Protein AF-A0A1B6JM66-F1 (afdb_monomer_lite)

pLDDT: mean 91.27, std 7.02, range [55.78, 98.12]

Secondary structure (DSSP, 8-state):
-HHHHHHHHHHHHHSPP-SSHHHHHHHHHHHHHHHHHHHHHHSS-HHHHHHHHHHHHHHHHHHTTSS-HHHHHHHHH----SSPPSS--S-TTS-HHHHHHHHHHHHHTHHHHTTHHHHHHHTHHHHHHHHTSS-GGGSPPSSSHHHHS-HHHHHHHHHHH-GGGHHHHHHHHHHHHH-GGGTSPPP--HHHHHHH-BTTB-----PPTT---HHHH-

Foldseek 3Di:
DVLLVLLLVVLLVPFDDDPDPVVSVVSSVLSSLLSVLQVVLVPDDPVCLLVVLLVSLVVVCVVVVNDDPVLVCCLVCQDPDPDQDPDDDLDPLFDSSLLSSLVVCLVVVVVLRVCVNVCCNVPVVQQVVLLPDPQSLVDAGPDCSRVPDDLSVSLSNCVSRPVVCSSVSSQVVSCVRSRNSSSDRDDDDPVVVVVSADPVRDDDDDDDPPDDCVVVVD

InterPro domains:
  IPR026983 Dynein heavy chain [PTHR22878] (1-218)

Sequence (218 aa):
LGSYLTVFGYSLRKALPDVIIKTRLRNVINTLTKNVYEYGCTGIFEKHKLLYSFQMTMKLEQSEGRVTQHQLEFFIKGNVTLEKSERPCPARWISSQGWEDILKLSEEFQAEFGTLASHVEHNTERWKAWYDLDAPESTLPPGGMAEDVSPFHKLMLMRCFRVDRVYQAVTNYISNTMGEFFITPPFISLDSIFDQSSPTTPVVFILSPGSDPTSDLM

Structure (mmCIF, N/CA/C/O backbone):
data_AF-A0A1B6JM66-F1
#
_entry.i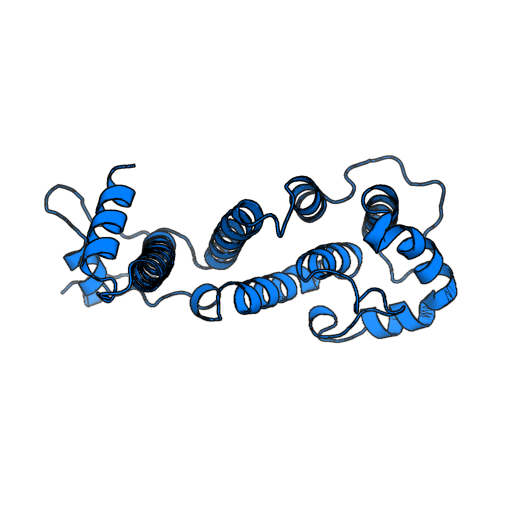d   AF-A0A1B6JM66-F1
#
loop_
_atom_site.group_PDB
_atom_site.id
_atom_site.type_symbol
_atom_site.label_atom_id
_atom_site.label_alt_id
_atom_site.label_comp_id
_atom_site.label_asym_id
_atom_site.label_entity_id
_atom_site.label_seq_id
_atom_site.pdbx_PDB_ins_code
_atom_site.Cartn_x
_atom_site.Cartn_y
_atom_site.Cartn_z
_atom_site.occupancy
_atom_site.B_iso_or_equiv
_atom_site.auth_seq_id
_atom_site.auth_comp_id
_atom_site.auth_asym_id
_atom_site.auth_atom_id
_atom_site.pdbx_PDB_model_num
ATOM 1 N N . LEU A 1 1 ? -6.269 12.334 19.996 1.00 76.19 1 LEU A N 1
ATOM 2 C CA . LEU A 1 1 ? -5.739 11.522 21.120 1.00 76.19 1 LEU A CA 1
ATOM 3 C C . LEU A 1 1 ? -6.855 10.924 21.980 1.00 76.19 1 LEU A C 1
ATOM 5 O O . LEU A 1 1 ? -6.864 9.713 22.128 1.00 76.19 1 LEU A O 1
ATOM 9 N N . GLY A 1 2 ? -7.810 11.720 22.487 1.00 86.12 2 GLY A N 1
ATOM 10 C CA . GLY A 1 2 ? -8.914 11.222 23.332 1.00 86.12 2 GLY A CA 1
ATOM 11 C C . GLY A 1 2 ? -9.709 10.055 22.729 1.00 86.12 2 GLY A C 1
ATOM 12 O O .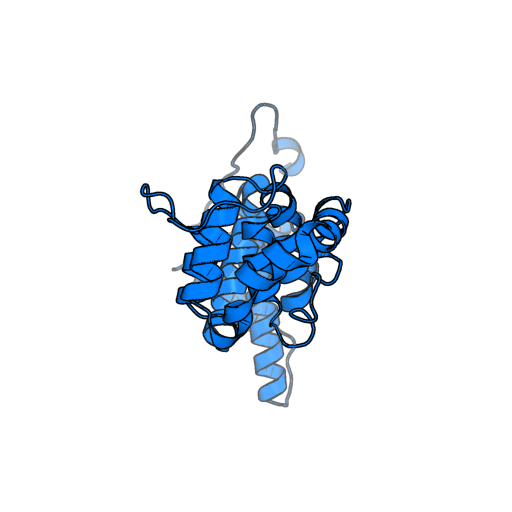 GLY A 1 2 ? -9.774 8.995 23.340 1.00 86.12 2 GLY A O 1
ATOM 13 N N . SER A 1 3 ? -10.208 10.193 21.494 1.00 85.31 3 SER A N 1
ATOM 14 C CA . SER A 1 3 ? -10.981 9.133 20.823 1.00 85.31 3 SER A CA 1
ATOM 15 C C . SER A 1 3 ? -10.204 7.822 20.663 1.00 85.31 3 SER A C 1
ATOM 17 O O . SER A 1 3 ? -10.743 6.744 20.890 1.00 85.31 3 SER A O 1
ATOM 19 N N . TYR A 1 4 ? -8.906 7.909 20.350 1.00 89.94 4 TYR A N 1
ATOM 20 C CA . TYR A 1 4 ? -8.044 6.730 20.248 1.00 89.94 4 TYR A CA 1
ATOM 21 C C . TYR A 1 4 ? -7.922 5.988 21.585 1.00 89.94 4 TYR A C 1
ATOM 23 O O . TYR A 1 4 ? -7.985 4.763 21.606 1.00 89.94 4 TYR A O 1
ATOM 31 N N . LEU A 1 5 ? -7.791 6.702 22.709 1.00 92.19 5 LEU A N 1
ATOM 32 C CA . LEU A 1 5 ? -7.708 6.071 24.031 1.00 92.19 5 LEU A CA 1
ATOM 33 C C . LEU A 1 5 ? -9.000 5.329 24.398 1.00 92.19 5 LEU A C 1
ATOM 35 O O . LEU A 1 5 ? -8.936 4.268 25.021 1.00 92.19 5 LEU A O 1
ATOM 39 N N . THR A 1 6 ? -10.158 5.836 23.968 1.00 89.25 6 THR A N 1
ATOM 40 C CA . THR A 1 6 ? -11.443 5.138 24.119 1.00 89.25 6 THR A CA 1
ATOM 41 C C . THR A 1 6 ? -11.447 3.818 23.348 1.00 89.25 6 THR A C 1
ATOM 43 O O . THR A 1 6 ? -11.725 2.771 23.939 1.00 89.25 6 THR A O 1
ATOM 46 N N . VAL A 1 7 ? -11.062 3.841 22.067 1.00 90.81 7 VAL A N 1
ATOM 47 C CA . VAL A 1 7 ? -10.948 2.634 21.224 1.00 90.81 7 VAL A CA 1
ATOM 48 C C . VAL A 1 7 ? -9.922 1.657 21.802 1.00 90.81 7 VAL A C 1
ATOM 50 O O . VAL A 1 7 ? -10.164 0.450 21.854 1.00 90.81 7 VAL A O 1
ATOM 53 N N . PHE A 1 8 ? -8.798 2.160 22.310 1.00 93.94 8 PHE A N 1
ATOM 54 C CA . PHE A 1 8 ? -7.766 1.352 22.953 1.00 93.94 8 PHE A CA 1
ATOM 55 C C . PHE A 1 8 ? -8.300 0.629 24.195 1.00 93.94 8 PHE A C 1
ATOM 57 O O . PHE A 1 8 ? -8.195 -0.595 24.302 1.00 93.94 8 PHE A O 1
ATOM 64 N N . GLY A 1 9 ? -8.948 1.361 25.106 1.00 93.06 9 GLY A N 1
ATOM 65 C CA . GLY A 1 9 ? -9.565 0.785 26.300 1.00 93.06 9 GLY A CA 1
ATOM 66 C C . GLY A 1 9 ? -10.678 -0.214 25.972 1.00 93.06 9 GLY A C 1
ATOM 67 O O . GLY A 1 9 ? -10.776 -1.261 26.615 1.00 93.06 9 GLY A O 1
ATOM 68 N N . TYR A 1 10 ? -11.493 0.073 24.954 1.00 90.06 10 TYR A N 1
ATOM 69 C CA . TYR A 1 10 ? -12.506 -0.853 24.442 1.00 90.06 10 TYR A CA 1
ATOM 70 C C . TYR A 1 10 ? -11.873 -2.154 23.926 1.00 90.06 10 TYR A C 1
ATOM 72 O O . TYR A 1 10 ? -12.279 -3.245 24.331 1.00 90.06 10 TYR A O 1
ATOM 80 N N . SER A 1 11 ? -10.818 -2.041 23.119 1.00 93.62 11 SER A N 1
ATOM 81 C CA . SER A 1 11 ? -10.101 -3.179 22.534 1.00 93.62 11 SER A CA 1
ATOM 82 C C . SER A 1 11 ? -9.481 -4.084 23.597 1.00 93.62 11 SER A C 1
ATOM 84 O O . SER A 1 11 ? -9.586 -5.304 23.497 1.00 93.62 11 SER A O 1
ATOM 86 N N . LEU A 1 12 ? -8.904 -3.512 24.660 1.00 94.00 12 LEU A N 1
ATOM 87 C CA . LEU A 1 12 ? -8.359 -4.283 25.783 1.00 94.00 12 LEU A CA 1
ATOM 88 C C . LEU A 1 12 ? -9.423 -5.138 26.488 1.00 94.00 12 LEU A C 1
ATOM 90 O O . LEU A 1 12 ? -9.148 -6.284 26.857 1.00 94.00 12 LEU A O 1
ATOM 94 N N . ARG A 1 13 ? -10.633 -4.591 26.664 1.00 91.88 13 ARG A N 1
ATOM 95 C CA . ARG A 1 13 ? -11.758 -5.294 27.302 1.00 91.88 13 ARG A CA 1
ATOM 96 C C . ARG A 1 13 ? -12.354 -6.376 26.405 1.00 91.88 13 ARG A C 1
ATOM 98 O O . ARG A 1 13 ? -12.723 -7.429 26.911 1.00 91.88 13 ARG A O 1
ATOM 105 N N . LYS A 1 14 ? -12.460 -6.117 25.099 1.00 91.62 14 LYS A N 1
ATOM 106 C CA . LYS A 1 14 ? -13.090 -7.029 24.128 1.00 91.62 14 LYS A CA 1
ATOM 107 C C . LYS A 1 14 ? -12.164 -8.116 23.597 1.00 91.62 14 LYS A C 1
ATOM 109 O O . LYS A 1 14 ? -12.656 -9.149 23.154 1.00 91.62 14 LYS A O 1
ATOM 114 N N . ALA A 1 15 ? -10.850 -7.907 23.639 1.00 95.19 15 ALA A N 1
ATOM 115 C CA . ALA A 1 15 ? -9.894 -8.917 23.212 1.00 95.19 15 ALA A CA 1
ATOM 116 C C . ALA A 1 15 ? -10.114 -10.231 23.976 1.00 95.19 15 ALA A C 1
ATOM 118 O O . ALA A 1 15 ? -10.360 -10.213 25.185 1.00 95.19 15 ALA A O 1
ATOM 119 N N . LEU A 1 16 ? -9.949 -11.369 23.298 1.00 93.75 16 LEU A N 1
ATOM 120 C CA . LEU A 1 16 ? -10.115 -12.694 23.904 1.00 93.75 16 LEU A CA 1
ATOM 121 C C . LEU A 1 16 ? -9.093 -12.921 25.033 1.00 93.75 16 LEU A C 1
ATOM 123 O O . LEU A 1 16 ? -7.882 -12.778 24.790 1.00 93.75 16 LEU A O 1
ATOM 127 N N . PRO A 1 17 ? -9.539 -13.208 26.272 1.00 93.25 17 PRO A N 1
ATOM 128 C CA . PRO A 1 17 ? -8.639 -13.476 27.386 1.00 93.25 17 PRO A CA 1
ATOM 129 C C . PRO A 1 17 ? -7.865 -14.770 27.138 1.00 93.25 17 PRO A C 1
ATOM 131 O O . PRO A 1 17 ? -8.371 -15.700 26.520 1.00 93.25 17 PRO A O 1
ATOM 134 N N . ASP A 1 18 ? -6.628 -14.817 27.620 1.00 95.50 18 ASP A N 1
ATOM 135 C CA . ASP A 1 18 ? -5.775 -15.997 27.528 1.00 95.50 18 ASP A CA 1
ATOM 136 C C . ASP A 1 18 ? -4.825 -16.006 28.729 1.00 95.50 18 ASP A C 1
ATOM 138 O O . ASP A 1 18 ? -4.369 -14.946 29.171 1.00 95.50 18 ASP A O 1
ATOM 142 N N . VAL A 1 19 ? -4.556 -17.193 29.269 1.00 95.25 19 VAL A N 1
ATOM 143 C CA . VAL A 1 19 ? -3.641 -17.393 30.402 1.00 95.25 19 VAL A CA 1
ATOM 144 C C . VAL A 1 19 ? -2.176 -17.249 29.984 1.00 95.25 19 VAL A C 1
ATOM 146 O O . VAL A 1 19 ? -1.329 -16.871 30.793 1.00 95.25 19 VAL A O 1
ATOM 149 N N . ILE A 1 20 ? -1.863 -17.506 28.713 1.00 96.88 20 ILE A N 1
ATOM 150 C CA . ILE A 1 20 ? -0.530 -17.345 28.144 1.00 96.88 20 ILE A CA 1
ATOM 151 C C . ILE A 1 20 ? -0.367 -15.890 27.709 1.00 96.88 20 ILE A C 1
ATOM 153 O O . ILE A 1 20 ? -0.970 -15.440 26.733 1.00 96.88 20 ILE A O 1
ATOM 157 N N . ILE A 1 21 ? 0.533 -15.164 28.379 1.00 95.44 21 ILE A N 1
ATOM 158 C CA . ILE A 1 21 ? 0.774 -13.734 28.125 1.00 95.44 21 ILE A CA 1
ATOM 159 C C . ILE A 1 21 ? 1.061 -13.422 26.651 1.00 95.44 21 ILE A C 1
ATOM 161 O O . ILE A 1 21 ? 0.525 -12.461 26.107 1.00 95.44 21 ILE A O 1
ATOM 165 N N . LYS A 1 22 ? 1.853 -14.260 25.971 1.00 96.38 22 LYS A N 1
ATOM 166 C CA . LYS A 1 22 ? 2.178 -14.077 24.547 1.00 96.38 22 LYS A CA 1
ATOM 167 C C . LYS A 1 22 ? 0.930 -14.160 23.665 1.00 96.38 22 LYS A C 1
ATOM 169 O O . LYS A 1 22 ? 0.746 -13.330 22.778 1.00 96.38 22 LYS A O 1
ATOM 174 N N . THR A 1 23 ? 0.055 -15.131 23.924 1.00 95.88 23 THR A N 1
ATOM 175 C CA . THR A 1 23 ? -1.202 -15.286 23.185 1.00 95.88 23 THR A CA 1
ATOM 176 C C . THR A 1 23 ? -2.166 -14.151 23.506 1.00 95.88 23 THR A C 1
ATOM 178 O O . THR A 1 23 ? -2.733 -13.562 22.589 1.00 95.88 23 THR A O 1
ATOM 181 N N . ARG A 1 24 ? -2.273 -13.760 24.782 1.00 96.06 24 ARG A N 1
ATOM 182 C CA . ARG A 1 24 ? -3.085 -12.616 25.208 1.00 96.06 24 ARG A CA 1
ATOM 183 C C . ARG A 1 24 ? -2.662 -11.322 24.515 1.00 96.06 24 ARG A C 1
ATOM 185 O O . ARG A 1 24 ? -3.523 -10.603 24.016 1.00 96.06 24 ARG A O 1
ATOM 192 N N . LEU A 1 25 ? -1.360 -11.041 24.449 1.00 95.56 25 LEU A N 1
ATOM 193 C CA . LEU A 1 25 ? -0.824 -9.864 23.759 1.00 95.56 25 LEU A CA 1
ATOM 194 C C . LEU A 1 25 ? -1.175 -9.877 22.270 1.00 95.56 25 LEU A C 1
ATOM 196 O O . LEU A 1 25 ? -1.659 -8.874 21.756 1.00 95.56 25 LEU A O 1
ATOM 200 N N . ARG A 1 26 ? -1.018 -11.018 21.593 1.00 95.50 26 ARG A N 1
ATOM 201 C CA . ARG A 1 26 ? -1.412 -11.164 20.185 1.00 95.50 26 ARG A CA 1
ATOM 202 C C . ARG A 1 26 ? -2.912 -10.939 19.979 1.00 95.50 26 ARG A C 1
ATOM 204 O O . ARG A 1 26 ? -3.292 -10.223 19.059 1.00 95.50 26 ARG A O 1
ATOM 211 N N . ASN A 1 27 ? -3.760 -11.481 20.854 1.00 96.50 27 ASN A N 1
ATOM 212 C CA . ASN A 1 27 ? -5.207 -11.255 20.799 1.00 96.50 27 ASN A CA 1
ATOM 213 C C . ASN A 1 27 ? -5.547 -9.768 20.971 1.00 96.50 27 ASN A C 1
ATOM 215 O O . ASN A 1 27 ? -6.389 -9.243 20.243 1.00 96.50 27 ASN A O 1
ATOM 219 N N . VAL A 1 28 ? -4.880 -9.084 21.906 1.00 96.88 28 VAL A N 1
ATOM 220 C CA . VAL A 1 28 ? -5.042 -7.641 22.130 1.00 96.88 28 VAL A CA 1
ATOM 221 C C . VAL A 1 28 ? -4.614 -6.840 20.905 1.00 96.88 28 VAL A C 1
ATOM 223 O O . VAL A 1 28 ? -5.393 -6.008 20.453 1.00 96.88 28 VAL A O 1
ATOM 226 N N . ILE A 1 29 ? -3.429 -7.107 20.348 1.00 94.88 29 ILE A N 1
ATOM 227 C CA . ILE A 1 29 ? -2.920 -6.421 19.151 1.00 94.88 29 ILE A CA 1
ATOM 228 C C . ILE A 1 29 ? -3.894 -6.614 17.988 1.00 94.88 29 ILE A C 1
ATOM 230 O O . ILE A 1 29 ? -4.340 -5.634 17.405 1.00 94.88 29 ILE A O 1
ATOM 234 N N . ASN A 1 30 ? -4.310 -7.851 17.712 1.00 95.12 30 ASN A N 1
ATOM 235 C CA . ASN A 1 30 ? -5.244 -8.146 16.625 1.00 95.12 30 ASN A CA 1
ATOM 236 C C . ASN A 1 30 ? -6.591 -7.431 16.802 1.00 95.12 30 ASN A C 1
ATOM 238 O O . ASN A 1 30 ? -7.122 -6.871 15.846 1.00 95.12 30 ASN A O 1
ATOM 242 N N . THR A 1 31 ? -7.140 -7.433 18.021 1.00 95.56 31 THR A N 1
ATOM 243 C CA . THR A 1 31 ? -8.414 -6.759 18.326 1.00 95.56 31 THR A CA 1
ATOM 244 C C . THR A 1 31 ? -8.276 -5.246 18.177 1.00 95.56 31 THR A C 1
ATOM 246 O O . THR A 1 31 ? -9.124 -4.606 17.564 1.00 95.56 31 THR A O 1
ATOM 249 N N . LEU A 1 32 ? -7.190 -4.672 18.698 1.00 95.88 32 LEU A N 1
ATOM 250 C CA . LEU A 1 32 ? -6.918 -3.243 18.601 1.00 95.88 32 LEU A CA 1
ATOM 251 C C . LEU A 1 32 ? -6.756 -2.797 17.147 1.00 95.88 32 LEU A C 1
ATOM 253 O O . LEU A 1 32 ? -7.373 -1.814 16.753 1.00 95.88 32 LEU A O 1
ATOM 257 N N . THR A 1 33 ? -5.970 -3.518 16.347 1.00 95.62 33 THR A N 1
ATOM 258 C CA . THR A 1 33 ? -5.746 -3.187 14.934 1.00 95.62 33 THR A CA 1
ATOM 259 C C . THR A 1 33 ? -7.056 -3.188 14.149 1.00 95.62 33 THR A C 1
ATOM 261 O O . THR A 1 33 ? -7.295 -2.261 13.378 1.00 95.62 33 THR A O 1
ATOM 264 N N . LYS A 1 34 ? -7.933 -4.176 14.383 1.00 93.81 34 LYS A N 1
ATOM 265 C CA . LYS A 1 34 ? -9.265 -4.229 13.760 1.00 93.81 34 LYS A CA 1
ATOM 266 C C . LYS A 1 34 ? -10.146 -3.059 14.186 1.00 93.81 34 LYS A C 1
ATOM 268 O O . LYS A 1 34 ? -10.631 -2.336 13.326 1.00 93.81 34 LYS A O 1
ATOM 273 N N . ASN A 1 35 ? -10.268 -2.813 15.489 1.00 92.38 35 ASN A N 1
ATOM 274 C CA . ASN A 1 35 ? -11.117 -1.738 16.002 1.00 92.38 35 ASN A CA 1
ATOM 275 C C . ASN A 1 35 ? -10.632 -0.350 15.554 1.00 92.38 35 ASN A C 1
ATOM 277 O O . ASN A 1 35 ? -11.443 0.530 15.288 1.00 92.38 35 ASN A O 1
ATOM 281 N N . VAL A 1 36 ? -9.314 -0.136 15.459 1.00 93.69 36 VAL A N 1
ATOM 282 C CA . VAL A 1 36 ? -8.744 1.113 14.929 1.00 93.69 36 VAL A CA 1
ATOM 283 C C . VAL A 1 36 ? -9.079 1.274 13.450 1.00 93.69 36 VAL A C 1
ATOM 285 O O . VAL A 1 36 ? -9.485 2.365 13.054 1.00 93.69 36 VAL A O 1
ATOM 288 N N . TYR A 1 37 ? -8.949 0.206 12.656 1.00 94.06 37 TYR A N 1
ATOM 289 C CA . TYR A 1 37 ? -9.323 0.225 11.244 1.00 94.06 37 TYR A CA 1
ATOM 290 C C . TYR A 1 37 ? -10.812 0.545 11.062 1.00 94.06 37 TYR A C 1
ATOM 292 O O . TYR A 1 37 ? -11.149 1.490 10.352 1.00 94.06 37 TYR A O 1
ATOM 300 N N . GLU A 1 38 ? -11.695 -0.171 11.760 1.00 91.38 38 GLU A N 1
ATOM 301 C CA . GLU A 1 38 ? -13.145 0.039 11.693 1.00 91.38 38 GLU A CA 1
ATOM 302 C C . GLU A 1 38 ? -13.533 1.454 12.117 1.00 91.38 38 GLU A C 1
ATOM 304 O O . GLU A 1 38 ? -14.226 2.153 11.377 1.00 91.38 38 GLU A O 1
ATOM 309 N N . TYR A 1 39 ? -13.024 1.908 13.266 1.00 90.69 39 TYR A N 1
ATOM 310 C CA . TYR A 1 39 ? -13.274 3.256 13.763 1.00 90.69 39 TYR A CA 1
ATOM 311 C C . TYR A 1 39 ? -12.786 4.321 12.774 1.00 90.69 39 TYR A C 1
ATOM 313 O O . TYR A 1 39 ? -13.513 5.270 12.489 1.00 90.69 39 TYR A O 1
ATOM 321 N N . GLY A 1 40 ? -11.598 4.150 12.186 1.00 91.38 40 GLY A N 1
ATOM 322 C CA . GLY A 1 40 ? -11.088 5.036 11.136 1.00 91.38 40 GLY A CA 1
ATOM 323 C C . GLY A 1 40 ? -11.979 5.048 9.892 1.00 91.38 40 GLY A C 1
ATOM 324 O O . GLY A 1 40 ? -12.299 6.117 9.369 1.00 91.38 40 GLY A O 1
ATOM 325 N N . CYS A 1 41 ? -12.453 3.881 9.454 1.00 91.38 41 CYS A N 1
ATOM 326 C CA . CYS A 1 41 ? -13.343 3.747 8.302 1.00 91.38 41 CYS A CA 1
ATOM 327 C C . CYS A 1 41 ? -14.710 4.426 8.485 1.00 91.38 41 CYS A C 1
ATOM 329 O O . CYS A 1 41 ? -15.327 4.750 7.471 1.00 91.38 41 CYS A O 1
ATOM 331 N N . THR A 1 42 ? -15.166 4.693 9.717 1.00 88.69 42 THR A N 1
ATOM 332 C CA . THR A 1 42 ? -16.411 5.459 9.949 1.00 88.69 42 THR A CA 1
ATOM 333 C C . THR A 1 42 ? -16.309 6.926 9.525 1.00 88.69 42 THR A C 1
ATOM 335 O O . THR A 1 42 ? -17.312 7.525 9.149 1.00 88.69 42 THR A O 1
ATOM 338 N N . GLY A 1 43 ? -15.105 7.510 9.554 1.00 88.00 43 GLY A N 1
ATOM 339 C CA . GLY A 1 43 ? -14.879 8.931 9.266 1.00 88.00 43 GLY A CA 1
ATOM 340 C C . GLY A 1 43 ? -14.257 9.217 7.898 1.00 88.00 43 GLY A C 1
ATOM 341 O O . GLY A 1 43 ? -13.998 10.376 7.575 1.00 88.00 43 GLY A O 1
ATOM 342 N N . ILE A 1 44 ? -13.967 8.184 7.101 1.00 90.06 44 ILE A N 1
ATOM 343 C CA . ILE A 1 44 ? -13.214 8.297 5.847 1.00 90.06 44 ILE A CA 1
ATOM 344 C C . ILE A 1 44 ? -14.107 7.921 4.661 1.00 90.06 44 ILE A C 1
ATOM 346 O O . ILE A 1 44 ? -14.753 6.875 4.655 1.00 90.06 44 ILE A O 1
ATOM 350 N N . PHE A 1 45 ? -14.092 8.751 3.612 1.00 89.12 45 PHE A N 1
ATOM 351 C CA . PHE A 1 45 ? -14.785 8.444 2.358 1.00 89.12 45 PHE A CA 1
ATOM 352 C C . PHE A 1 45 ? -14.287 7.142 1.728 1.00 89.12 45 PHE A C 1
ATOM 354 O O . PHE A 1 45 ? -13.086 6.876 1.708 1.00 89.12 45 PHE A O 1
ATOM 361 N N . GLU A 1 46 ? -15.206 6.415 1.096 1.00 87.50 46 GLU A N 1
ATOM 362 C CA . GLU A 1 46 ? -14.975 5.115 0.458 1.00 87.50 46 GLU A CA 1
ATOM 363 C C . GLU A 1 46 ? -13.695 5.066 -0.390 1.00 87.50 46 GLU A C 1
ATOM 365 O O . GLU A 1 46 ? -12.818 4.231 -0.175 1.00 87.50 46 GLU A O 1
ATOM 370 N N . LYS A 1 47 ? -13.512 6.065 -1.264 1.00 90.25 47 LYS A N 1
ATOM 371 C CA . LYS A 1 47 ? -12.356 6.170 -2.169 1.00 90.25 47 LYS A CA 1
ATOM 372 C C . LYS A 1 47 ? -10.985 6.235 -1.480 1.00 90.25 47 LYS A C 1
ATOM 374 O O . LYS A 1 47 ? -9.974 6.028 -2.142 1.00 90.25 47 LYS A O 1
ATOM 379 N N . HIS A 1 48 ? -10.924 6.544 -0.184 1.00 92.81 48 HIS A N 1
ATOM 380 C CA . HIS A 1 48 ? -9.670 6.656 0.569 1.00 92.81 48 HIS A CA 1
ATOM 381 C C . HIS A 1 48 ? -9.440 5.495 1.548 1.00 92.81 48 HIS A C 1
ATOM 383 O O . HIS A 1 48 ? -8.372 5.433 2.159 1.00 92.81 48 HIS A O 1
ATOM 389 N N . LYS A 1 49 ? -10.393 4.567 1.714 1.00 93.62 49 LYS A N 1
ATOM 390 C CA . LYS A 1 49 ? -10.268 3.473 2.694 1.00 93.62 49 LYS A CA 1
ATOM 391 C C . LYS A 1 49 ? -9.097 2.539 2.385 1.00 93.62 49 LYS A C 1
ATOM 393 O O . LYS A 1 49 ? -8.376 2.157 3.303 1.00 93.62 49 LYS A O 1
ATOM 398 N N . LEU A 1 50 ? -8.840 2.252 1.105 1.00 95.31 50 LEU A N 1
ATOM 399 C CA . LEU A 1 50 ? -7.671 1.458 0.712 1.00 95.31 50 LEU A CA 1
ATOM 400 C C . LEU A 1 50 ? -6.356 2.168 1.064 1.00 95.31 50 LEU A C 1
ATOM 402 O O . LEU A 1 50 ? -5.436 1.531 1.563 1.00 95.31 50 LEU A O 1
ATOM 406 N N . LEU A 1 51 ? -6.272 3.487 0.860 1.00 95.62 51 LEU A N 1
ATOM 407 C CA . LEU A 1 51 ? -5.083 4.266 1.222 1.00 95.62 51 LEU A CA 1
ATOM 408 C C . LEU A 1 51 ? -4.845 4.250 2.736 1.00 95.62 51 LEU A C 1
ATOM 410 O O . LEU A 1 51 ? -3.709 4.089 3.178 1.00 95.62 51 LEU A O 1
ATOM 414 N N . TYR A 1 52 ? -5.909 4.389 3.528 1.00 96.38 52 TYR A N 1
ATOM 415 C CA . TYR A 1 52 ? -5.822 4.281 4.982 1.00 96.38 52 TYR A CA 1
ATOM 416 C C . TYR A 1 52 ? -5.327 2.897 5.415 1.00 96.38 52 TYR A C 1
ATOM 418 O O . TYR A 1 52 ? -4.401 2.797 6.222 1.00 96.38 52 TYR A O 1
ATOM 426 N N . SER A 1 53 ? -5.886 1.844 4.817 1.00 96.81 53 SER A N 1
ATOM 427 C CA . SER A 1 53 ? -5.448 0.468 5.040 1.00 96.81 53 SER A CA 1
ATOM 428 C C . SER A 1 53 ? -3.970 0.280 4.696 1.00 96.81 53 SER A C 1
ATOM 430 O O . SER A 1 53 ? -3.190 -0.150 5.543 1.00 96.81 53 SER A O 1
ATOM 432 N N . PHE A 1 54 ? -3.548 0.741 3.515 1.00 97.50 54 PHE A N 1
ATOM 433 C CA . PHE A 1 54 ? -2.151 0.714 3.093 1.00 97.50 54 PHE A CA 1
ATOM 434 C C . PHE A 1 54 ? -1.243 1.438 4.090 1.00 97.50 54 PHE A C 1
ATOM 436 O O . PHE A 1 54 ? -0.208 0.907 4.481 1.00 97.50 54 PHE A O 1
ATOM 443 N N . GLN A 1 55 ? -1.633 2.624 4.562 1.00 96.75 55 GLN A N 1
ATOM 444 C CA . GLN A 1 55 ? -0.859 3.378 5.546 1.00 96.75 55 GLN A CA 1
ATOM 445 C C . GLN A 1 55 ? -0.716 2.620 6.875 1.00 96.75 55 GLN A C 1
ATOM 447 O O . GLN A 1 55 ? 0.370 2.628 7.462 1.00 96.75 55 GLN A O 1
ATOM 452 N N . MET A 1 56 ? -1.776 1.954 7.346 1.00 96.69 56 MET A N 1
ATOM 453 C CA . MET A 1 56 ? -1.702 1.080 8.521 1.00 96.69 56 MET A CA 1
ATOM 454 C C . MET A 1 56 ? -0.741 -0.087 8.280 1.00 96.69 56 MET A C 1
ATOM 456 O O . MET A 1 56 ? 0.145 -0.313 9.107 1.00 96.69 56 MET A O 1
ATOM 460 N N . THR A 1 57 ? -0.853 -0.771 7.136 1.00 97.75 57 THR A N 1
ATOM 461 C CA . THR A 1 57 ? 0.049 -1.866 6.752 1.00 97.75 57 THR A CA 1
ATOM 462 C C . THR A 1 57 ? 1.500 -1.406 6.730 1.00 97.75 57 THR A C 1
ATOM 464 O O . THR A 1 57 ? 2.351 -2.052 7.332 1.00 97.75 57 THR A O 1
ATOM 467 N N . MET A 1 58 ? 1.789 -0.252 6.123 1.00 98.12 58 MET A N 1
ATOM 468 C CA . MET A 1 58 ? 3.143 0.304 6.073 1.00 98.12 58 MET A CA 1
ATOM 469 C C . MET A 1 58 ? 3.714 0.549 7.464 1.00 98.12 58 MET A C 1
ATOM 471 O O . MET A 1 58 ? 4.870 0.221 7.711 1.00 98.12 58 MET A O 1
ATOM 475 N N . LYS A 1 59 ? 2.923 1.089 8.398 1.00 97.12 59 LYS A N 1
ATOM 476 C CA . LYS A 1 59 ? 3.409 1.324 9.765 1.00 97.12 59 LYS A CA 1
ATOM 477 C C . LYS A 1 59 ? 3.696 0.034 10.524 1.00 97.12 59 LYS A C 1
ATOM 479 O O . LYS A 1 59 ? 4.669 0.003 11.275 1.00 97.12 59 LYS A O 1
ATOM 484 N N . LEU A 1 60 ? 2.912 -1.017 10.301 1.00 95.88 60 LEU A N 1
ATOM 485 C CA . LEU A 1 60 ? 3.164 -2.334 10.888 1.00 95.88 60 LEU A CA 1
ATOM 486 C C . LEU A 1 60 ? 4.417 -2.984 10.284 1.00 95.88 60 LEU A C 1
ATOM 488 O O . LEU A 1 60 ? 5.345 -3.310 11.019 1.00 95.88 60 LEU A O 1
ATOM 492 N N . GLU A 1 61 ? 4.509 -3.051 8.956 1.00 97.00 61 GLU A N 1
ATOM 493 C CA . GLU A 1 61 ? 5.654 -3.635 8.243 1.00 97.00 61 GLU A CA 1
ATOM 494 C C . GLU A 1 61 ? 6.975 -2.920 8.560 1.00 97.00 61 GLU A C 1
ATOM 496 O O . GLU A 1 61 ? 8.004 -3.572 8.747 1.00 97.00 61 GLU A O 1
ATOM 501 N N . GLN A 1 62 ? 6.953 -1.586 8.675 1.00 97.12 62 GLN A N 1
ATOM 502 C CA . GLN A 1 62 ? 8.111 -0.794 9.098 1.00 97.12 62 GLN A CA 1
ATOM 503 C C . GLN A 1 62 ? 8.520 -1.103 10.543 1.00 97.12 62 GLN A C 1
ATOM 505 O O . GLN A 1 62 ? 9.712 -1.181 10.836 1.00 97.12 62 GLN A O 1
ATOM 510 N N . SER A 1 63 ? 7.552 -1.300 11.446 1.00 95.56 63 SER A N 1
ATOM 511 C CA . SER A 1 63 ? 7.839 -1.641 12.848 1.00 95.56 63 SER A CA 1
ATOM 512 C C . SER A 1 63 ? 8.497 -3.014 13.000 1.00 95.56 63 SER A C 1
ATOM 514 O O . SER A 1 63 ? 9.277 -3.226 13.925 1.00 95.56 63 SER A O 1
ATOM 516 N N . GLU A 1 64 ? 8.230 -3.921 12.060 1.00 94.81 64 GLU A N 1
ATOM 517 C CA . GLU A 1 64 ? 8.812 -5.263 12.009 1.0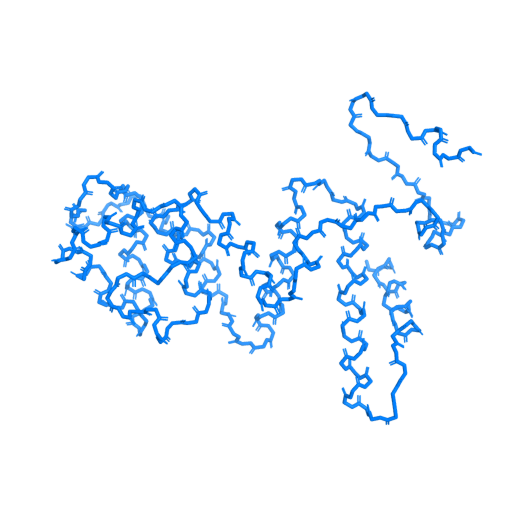0 94.81 64 GLU A CA 1
ATOM 518 C C . GLU A 1 64 ? 10.049 -5.344 11.099 1.00 94.81 64 GLU A C 1
ATOM 520 O O . GLU A 1 64 ? 10.607 -6.424 10.914 1.00 94.81 64 GLU A O 1
ATOM 525 N N . GLY A 1 65 ? 10.492 -4.217 10.530 1.00 94.94 65 GLY A N 1
ATOM 526 C CA . GLY A 1 65 ? 11.679 -4.142 9.674 1.00 94.94 65 GLY A CA 1
ATOM 527 C C . GLY A 1 65 ? 11.530 -4.813 8.305 1.00 94.94 65 GLY A C 1
ATOM 528 O O . GLY A 1 65 ? 12.529 -4.996 7.615 1.00 94.94 65 GLY A O 1
ATOM 529 N N . ARG A 1 66 ? 10.308 -5.179 7.893 1.00 95.19 66 ARG A N 1
ATOM 530 C CA . ARG A 1 66 ? 10.039 -5.832 6.597 1.00 95.19 66 ARG A CA 1
ATOM 531 C C . ARG A 1 66 ? 10.014 -4.858 5.424 1.00 95.19 66 ARG A C 1
ATOM 533 O O . ARG A 1 66 ? 10.260 -5.261 4.289 1.00 95.19 66 ARG A O 1
ATOM 540 N N . VAL A 1 67 ? 9.733 -3.585 5.702 1.00 96.69 67 VAL A N 1
ATOM 541 C CA . VAL A 1 67 ? 9.753 -2.492 4.726 1.00 96.69 67 VAL A CA 1
ATOM 542 C C . VAL A 1 67 ? 10.546 -1.328 5.300 1.00 96.69 67 VAL A C 1
ATOM 544 O O . VAL A 1 67 ? 10.321 -0.899 6.430 1.00 96.69 67 VAL A O 1
ATOM 547 N N . THR A 1 68 ? 11.466 -0.783 4.515 1.00 96.56 68 THR A N 1
ATOM 548 C CA . THR A 1 68 ? 12.244 0.400 4.887 1.00 96.56 68 THR A CA 1
ATOM 549 C C . THR A 1 68 ? 11.539 1.681 4.447 1.00 96.56 68 THR A C 1
ATOM 551 O O . THR A 1 68 ? 10.740 1.703 3.509 1.00 96.56 68 THR A O 1
ATOM 554 N N . GLN A 1 69 ? 11.857 2.795 5.108 1.00 96.69 69 GLN A N 1
ATOM 555 C CA . GLN A 1 69 ? 11.370 4.111 4.686 1.00 96.69 69 GLN A CA 1
ATOM 556 C C . GLN A 1 69 ? 11.844 4.461 3.263 1.00 96.69 69 GLN A C 1
ATOM 558 O O . GLN A 1 69 ? 11.078 5.031 2.494 1.00 96.69 69 GLN A O 1
ATOM 563 N N . HIS A 1 70 ? 13.059 4.045 2.893 1.00 96.81 70 HIS A N 1
ATOM 564 C CA . HIS A 1 70 ? 13.626 4.254 1.562 1.00 96.81 70 HIS A CA 1
ATOM 565 C C . HIS A 1 70 ? 12.814 3.550 0.461 1.00 96.81 70 HIS A C 1
ATOM 567 O O . HIS A 1 70 ? 12.426 4.181 -0.520 1.00 96.81 70 HIS A O 1
ATOM 573 N N . GLN A 1 71 ? 12.460 2.275 0.667 1.00 96.88 71 GLN A N 1
ATOM 574 C CA . GLN A 1 71 ? 11.590 1.527 -0.251 1.00 96.88 71 GLN A CA 1
ATOM 575 C C . GLN A 1 71 ? 10.224 2.208 -0.420 1.00 96.88 71 GLN A C 1
ATOM 577 O O . GLN A 1 71 ? 9.732 2.352 -1.540 1.00 96.88 71 GLN A O 1
ATOM 582 N N . LEU A 1 72 ? 9.609 2.655 0.682 1.00 97.62 72 LEU A N 1
ATOM 583 C CA . LEU A 1 72 ? 8.312 3.334 0.638 1.00 97.62 72 LEU A CA 1
ATOM 584 C C . LEU A 1 72 ? 8.387 4.680 -0.097 1.00 97.62 72 LEU A C 1
ATOM 586 O O . LEU A 1 72 ? 7.484 5.016 -0.863 1.00 97.62 72 LEU A O 1
ATOM 590 N N . GLU A 1 73 ? 9.455 5.450 0.099 1.00 97.19 73 GLU A N 1
ATOM 591 C CA . GLU A 1 73 ? 9.654 6.720 -0.602 1.00 97.19 73 GLU A CA 1
ATOM 592 C C . GLU A 1 73 ? 9.833 6.534 -2.103 1.00 97.19 73 GLU A C 1
ATOM 594 O O . GLU A 1 73 ? 9.194 7.259 -2.873 1.00 97.19 73 GLU A O 1
ATOM 599 N N . PHE A 1 74 ? 10.618 5.535 -2.516 1.00 97.44 74 PHE A N 1
ATOM 600 C CA . PHE A 1 74 ? 10.700 5.133 -3.916 1.00 97.44 74 PHE A CA 1
ATOM 601 C C . PHE A 1 74 ? 9.313 4.747 -4.447 1.00 97.44 74 PHE A C 1
ATOM 603 O O . PHE A 1 74 ? 8.871 5.274 -5.466 1.00 97.44 74 PHE A O 1
ATOM 610 N N . PHE A 1 75 ? 8.573 3.896 -3.733 1.00 97.50 75 PHE A N 1
ATOM 611 C CA . PHE A 1 75 ? 7.246 3.459 -4.168 1.00 97.50 75 PHE A CA 1
ATOM 612 C C . PHE A 1 75 ? 6.224 4.603 -4.266 1.00 97.50 75 PHE A C 1
ATOM 614 O O . PHE A 1 75 ? 5.294 4.519 -5.062 1.00 97.50 75 PHE A O 1
ATOM 621 N N . ILE A 1 76 ? 6.357 5.686 -3.498 1.00 95.44 76 ILE A N 1
ATOM 622 C CA . ILE A 1 76 ? 5.437 6.834 -3.573 1.00 95.44 76 ILE A CA 1
ATOM 623 C C . ILE A 1 76 ? 5.858 7.820 -4.667 1.00 95.44 76 ILE A C 1
ATOM 625 O O . ILE A 1 76 ? 5.004 8.308 -5.416 1.00 95.44 76 ILE A O 1
ATOM 629 N N . LYS A 1 77 ? 7.154 8.130 -4.759 1.00 94.19 77 LYS A N 1
ATOM 630 C CA . LYS A 1 77 ? 7.671 9.226 -5.593 1.00 94.19 77 LYS A CA 1
ATOM 631 C C . LYS A 1 77 ? 8.214 8.754 -6.939 1.00 94.19 77 LYS A C 1
ATOM 633 O O . LYS A 1 77 ? 8.036 9.457 -7.925 1.00 94.19 77 LYS A O 1
ATOM 638 N N . GLY A 1 78 ? 8.809 7.566 -7.000 1.00 93.50 78 GLY A N 1
ATOM 639 C CA . GLY A 1 78 ? 9.566 7.087 -8.156 1.00 93.50 78 GLY A CA 1
ATOM 640 C C . GLY A 1 78 ? 10.774 7.978 -8.449 1.00 93.50 78 GLY A C 1
ATOM 641 O O . GLY A 1 78 ? 11.360 8.600 -7.547 1.00 93.50 78 GLY A O 1
ATOM 642 N N . ASN A 1 79 ? 11.147 8.049 -9.718 1.00 92.75 79 ASN A N 1
ATOM 643 C CA . ASN A 1 79 ? 12.095 9.013 -10.237 1.00 92.75 79 ASN A CA 1
ATOM 644 C C . ASN A 1 79 ? 11.387 10.358 -10.474 1.00 92.75 79 ASN A C 1
ATOM 646 O O . ASN A 1 79 ? 10.438 10.459 -11.245 1.00 92.75 79 ASN A O 1
ATOM 650 N N . VAL A 1 80 ? 11.843 11.397 -9.775 1.00 91.31 80 VAL A N 1
ATOM 651 C CA . VAL A 1 80 ? 11.302 12.766 -9.871 1.00 91.31 80 VAL A CA 1
ATOM 652 C C . VAL A 1 80 ? 12.240 13.709 -10.627 1.00 91.31 80 VAL A C 1
ATOM 654 O O . VAL A 1 80 ? 11.986 14.912 -10.695 1.00 91.31 80 VAL A O 1
ATOM 657 N N . THR A 1 81 ? 13.346 13.183 -11.150 1.00 88.69 81 THR A N 1
ATOM 658 C CA . THR A 1 81 ? 14.359 13.945 -11.874 1.00 88.69 81 THR A CA 1
ATOM 659 C C . THR A 1 81 ? 13.812 14.360 -13.238 1.00 88.69 81 THR A C 1
ATOM 661 O O . THR A 1 81 ? 13.158 13.584 -13.928 1.00 88.69 81 THR A O 1
ATOM 664 N N . LEU A 1 82 ? 14.060 15.616 -13.620 1.00 81.44 82 LEU A N 1
ATOM 665 C CA . LEU A 1 82 ? 13.630 16.164 -14.914 1.00 81.44 82 LEU A CA 1
ATOM 666 C C . LEU A 1 82 ? 14.609 15.828 -16.047 1.00 81.44 82 LEU A C 1
ATOM 668 O O . LEU A 1 82 ? 14.243 15.860 -17.222 1.00 81.44 82 LEU A O 1
ATOM 672 N N . GLU A 1 83 ? 15.859 15.544 -15.689 1.00 84.19 83 GLU A N 1
ATOM 673 C CA . GLU A 1 83 ? 16.897 15.099 -16.608 1.00 84.19 83 GLU A CA 1
ATOM 674 C C . GLU A 1 83 ? 16.629 13.652 -17.019 1.00 84.19 83 GLU A C 1
ATOM 676 O O . GLU A 1 83 ? 16.369 12.792 -16.180 1.00 84.19 83 GLU A O 1
ATOM 681 N N . LYS A 1 84 ? 16.674 13.400 -18.328 1.00 81.75 84 LYS A N 1
ATOM 682 C CA . LYS A 1 84 ? 16.549 12.048 -18.868 1.00 81.75 84 LYS A CA 1
ATOM 683 C C . LYS A 1 84 ? 17.871 11.321 -18.720 1.00 81.75 84 LYS A C 1
ATOM 685 O O . LYS A 1 84 ? 18.923 11.906 -18.986 1.00 81.75 84 LYS A O 1
ATOM 690 N N . SER A 1 85 ? 17.799 10.044 -18.382 1.00 87.31 85 SER A N 1
ATOM 691 C CA . SER A 1 85 ? 18.980 9.197 -18.323 1.00 87.31 85 SER A CA 1
ATOM 692 C C . SER A 1 85 ? 19.622 9.041 -19.704 1.00 87.31 85 SER A C 1
ATOM 694 O O . SER A 1 85 ? 18.941 8.989 -20.731 1.00 87.31 85 SER A O 1
ATOM 696 N N . GLU A 1 86 ? 20.950 8.903 -19.734 1.00 88.69 86 GLU A N 1
ATOM 697 C CA . GLU A 1 86 ? 21.695 8.635 -20.975 1.00 88.69 86 GLU A CA 1
ATOM 698 C C . GLU A 1 86 ? 21.341 7.269 -21.581 1.00 88.69 86 GLU A C 1
ATOM 700 O O . GLU A 1 86 ? 21.449 7.066 -22.792 1.00 88.69 86 GLU A O 1
ATOM 705 N N . ARG A 1 87 ? 20.901 6.324 -20.739 1.00 93.00 87 ARG A N 1
ATOM 706 C CA . ARG A 1 87 ? 20.528 4.969 -21.142 1.00 93.00 87 ARG A CA 1
ATOM 707 C C . ARG A 1 87 ? 19.135 4.968 -21.795 1.00 93.00 87 ARG A C 1
ATOM 709 O O . ARG A 1 87 ? 18.142 5.173 -21.092 1.00 93.00 87 ARG A O 1
ATOM 716 N N . PRO A 1 88 ? 19.024 4.722 -23.115 1.00 91.88 88 PRO A N 1
ATOM 717 C CA . PRO A 1 88 ? 17.761 4.857 -23.833 1.00 91.88 88 PRO A CA 1
ATOM 718 C C . PRO A 1 88 ? 16.764 3.760 -23.449 1.00 91.88 88 PRO A C 1
ATOM 720 O O . PRO A 1 88 ? 17.145 2.624 -23.184 1.00 91.88 88 PRO A O 1
ATOM 723 N N . CYS A 1 89 ? 15.470 4.089 -23.484 1.00 93.62 89 CYS A N 1
ATOM 724 C CA . CYS A 1 89 ? 14.415 3.103 -23.263 1.00 93.62 89 CYS A CA 1
ATOM 725 C C . CYS A 1 89 ? 14.450 2.021 -24.365 1.00 93.62 89 CYS A C 1
ATOM 727 O O . CYS A 1 89 ? 14.367 2.371 -25.549 1.00 93.62 89 CYS A O 1
ATOM 729 N N . PRO A 1 90 ? 14.529 0.721 -24.018 1.00 94.12 90 PRO A N 1
ATOM 730 C CA . PRO A 1 90 ? 14.701 -0.348 -25.003 1.00 94.12 90 PRO A CA 1
ATOM 731 C C . PRO A 1 90 ? 13.452 -0.638 -25.834 1.00 94.12 90 PRO A C 1
ATOM 733 O O . PRO A 1 90 ? 13.548 -1.278 -26.881 1.00 94.12 90 PRO A O 1
ATOM 736 N N . ALA A 1 91 ? 12.271 -0.202 -25.385 1.00 93.75 91 ALA A N 1
ATOM 737 C CA . ALA A 1 91 ? 11.017 -0.584 -26.013 1.00 93.75 91 ALA A CA 1
ATOM 738 C C . ALA A 1 91 ? 9.945 0.502 -25.937 1.00 93.75 91 ALA A C 1
ATOM 740 O O . ALA A 1 91 ? 9.769 1.168 -24.925 1.00 93.75 91 ALA A O 1
ATOM 741 N N . ARG A 1 92 ? 9.147 0.628 -27.004 1.00 93.81 92 ARG A N 1
ATOM 742 C CA . ARG A 1 92 ? 8.089 1.652 -27.103 1.00 93.81 92 ARG A CA 1
ATOM 743 C C . ARG A 1 92 ? 6.891 1.421 -26.177 1.00 93.81 92 ARG A C 1
ATOM 745 O O . ARG A 1 92 ? 6.131 2.353 -25.951 1.00 93.81 92 ARG A O 1
ATOM 752 N N . TRP A 1 93 ? 6.693 0.192 -25.702 1.00 94.81 93 TRP A N 1
ATOM 753 C CA . TRP A 1 93 ? 5.599 -0.156 -24.788 1.00 94.81 93 TRP A CA 1
ATOM 754 C C . TRP A 1 93 ? 5.923 0.196 -23.326 1.00 94.81 93 TRP A C 1
ATOM 756 O O . TRP A 1 93 ? 5.014 0.285 -22.507 1.00 94.81 93 TRP A O 1
ATOM 766 N N . ILE A 1 94 ? 7.196 0.454 -23.003 1.00 95.00 94 ILE A N 1
ATOM 767 C CA . ILE A 1 94 ? 7.605 0.999 -21.707 1.00 95.00 94 ILE A CA 1
ATOM 768 C C . ILE A 1 94 ? 7.476 2.521 -21.785 1.00 95.00 94 ILE A C 1
ATOM 770 O O . ILE A 1 94 ? 8.029 3.163 -22.683 1.00 95.00 94 ILE A O 1
ATOM 774 N N . SER A 1 95 ? 6.745 3.118 -20.843 1.00 93.62 95 SER A N 1
ATOM 775 C CA . SER A 1 95 ? 6.638 4.577 -20.775 1.00 93.62 95 SER A CA 1
ATOM 776 C C . SER A 1 95 ? 7.996 5.202 -20.439 1.00 93.62 95 SER A C 1
ATOM 778 O O . SER A 1 95 ? 8.795 4.610 -19.718 1.00 93.62 95 SER A O 1
ATOM 780 N N . SER A 1 96 ? 8.264 6.420 -20.923 1.00 92.88 96 SER A N 1
ATOM 781 C CA . SER A 1 96 ? 9.528 7.101 -20.607 1.00 92.88 96 SER A CA 1
ATOM 782 C C . SER A 1 96 ? 9.733 7.250 -19.097 1.00 92.88 96 SER A C 1
ATOM 784 O O . SER A 1 96 ? 10.816 6.956 -18.616 1.00 92.88 96 SER A O 1
ATOM 786 N N . GLN A 1 97 ? 8.683 7.613 -18.351 1.00 94.12 97 GLN A N 1
ATOM 787 C CA . GLN A 1 97 ? 8.742 7.697 -16.889 1.00 94.12 97 GLN A CA 1
ATOM 788 C C . GLN A 1 97 ? 9.001 6.332 -16.238 1.00 94.12 97 GLN A C 1
ATOM 790 O O . GLN A 1 97 ? 9.825 6.233 -15.337 1.00 94.12 97 GLN A O 1
ATOM 795 N N . GLY A 1 98 ? 8.333 5.273 -16.705 1.00 95.25 98 GLY A N 1
ATOM 796 C CA . GLY A 1 98 ? 8.539 3.923 -16.180 1.00 95.25 98 GLY A CA 1
ATOM 797 C C . GLY A 1 98 ? 9.971 3.433 -16.386 1.00 95.25 98 GLY A C 1
ATOM 798 O O . GLY A 1 98 ? 10.529 2.788 -15.507 1.00 95.25 98 GLY A O 1
ATOM 799 N N . TRP A 1 99 ? 10.607 3.791 -17.505 1.00 96.38 99 TRP A N 1
ATOM 800 C CA . TRP A 1 99 ? 12.020 3.485 -17.728 1.00 96.38 99 TRP A CA 1
ATOM 801 C C . TRP A 1 99 ? 12.945 4.224 -16.754 1.00 96.38 99 TRP A C 1
ATOM 803 O O . TRP A 1 99 ? 13.815 3.595 -16.158 1.00 96.38 99 TRP A O 1
ATOM 813 N N . GLU A 1 100 ? 12.723 5.520 -16.524 1.00 96.69 100 GLU A N 1
ATOM 814 C CA . GLU A 1 100 ? 13.481 6.288 -15.523 1.00 96.69 100 GLU A CA 1
ATOM 815 C C . GLU A 1 100 ? 13.302 5.724 -14.101 1.00 96.69 100 GLU A C 1
ATOM 817 O O . GLU A 1 100 ? 14.251 5.705 -13.312 1.00 96.69 100 GLU A O 1
ATOM 822 N N . ASP A 1 101 ? 12.108 5.214 -13.782 1.00 96.75 101 ASP A N 1
ATOM 823 C CA . ASP A 1 101 ? 11.835 4.510 -12.526 1.00 96.75 101 ASP A CA 1
ATOM 824 C C . ASP A 1 101 ? 12.593 3.169 -12.451 1.00 96.75 101 ASP A C 1
ATOM 826 O O . ASP A 1 101 ? 13.157 2.861 -11.403 1.00 96.75 101 ASP A O 1
ATOM 830 N N . ILE A 1 102 ? 12.673 2.395 -13.545 1.00 96.44 102 ILE A N 1
ATOM 831 C CA . ILE A 1 102 ? 13.451 1.138 -13.620 1.00 96.44 102 ILE A CA 1
ATOM 832 C C . ILE A 1 102 ? 14.941 1.398 -13.388 1.00 96.44 102 ILE A C 1
ATOM 834 O O . ILE A 1 102 ? 15.594 0.640 -12.665 1.00 96.44 102 ILE A O 1
ATOM 838 N N . LEU A 1 103 ? 15.490 2.447 -14.003 1.00 96.12 103 LEU A N 1
ATOM 839 C CA . LEU A 1 103 ? 16.898 2.808 -13.846 1.00 96.12 103 LEU A CA 1
ATOM 840 C C . LEU A 1 103 ? 17.203 3.197 -12.403 1.00 96.12 103 LEU A C 1
ATOM 842 O O . LEU A 1 103 ? 18.109 2.620 -11.801 1.00 96.12 103 LEU A O 1
ATOM 846 N N . LYS A 1 104 ? 16.379 4.075 -11.822 1.00 95.81 104 LYS A N 1
ATOM 847 C CA . LYS A 1 104 ? 16.500 4.467 -10.417 1.00 95.81 104 LYS A CA 1
ATOM 848 C C . LYS A 1 104 ? 16.354 3.272 -9.471 1.00 95.81 104 LYS A C 1
ATOM 850 O O . LYS A 1 104 ? 17.148 3.130 -8.549 1.00 95.81 104 LYS A O 1
ATOM 855 N N . LEU A 1 105 ? 15.390 2.382 -9.723 1.00 95.56 105 LEU A N 1
ATOM 856 C CA . LEU A 1 105 ? 15.204 1.150 -8.950 1.00 95.56 105 LEU A CA 1
ATOM 857 C C . LEU A 1 105 ? 16.459 0.270 -8.990 1.00 95.56 105 LEU A C 1
ATOM 859 O O . LEU A 1 105 ? 16.881 -0.249 -7.961 1.00 95.56 105 LEU A O 1
ATOM 863 N N . SER A 1 106 ? 17.060 0.125 -10.173 1.00 94.38 106 SER A N 1
ATOM 864 C CA . SER A 1 106 ? 18.269 -0.683 -10.369 1.00 94.38 106 SER A CA 1
ATOM 865 C C . SER A 1 106 ? 19.491 -0.078 -9.666 1.00 94.38 106 SER A C 1
ATOM 867 O O . SER A 1 106 ? 20.353 -0.816 -9.195 1.00 94.38 106 SER A O 1
ATOM 869 N N . GLU A 1 107 ? 19.575 1.252 -9.593 1.00 94.25 107 GLU A N 1
ATOM 870 C CA . GLU A 1 107 ? 20.677 1.978 -8.955 1.00 94.25 107 GLU A CA 1
ATOM 871 C C . GLU A 1 107 ? 20.555 2.018 -7.426 1.00 94.25 107 GLU A C 1
ATOM 873 O O . GLU A 1 107 ? 21.530 1.748 -6.728 1.00 94.25 107 GLU A O 1
ATOM 878 N N . GLU A 1 108 ? 19.371 2.328 -6.896 1.00 94.62 108 GLU A N 1
ATOM 879 C CA . GLU A 1 108 ? 19.143 2.507 -5.455 1.00 94.62 108 GLU A CA 1
ATOM 880 C C . GLU A 1 108 ? 19.028 1.177 -4.693 1.00 94.62 108 GLU A C 1
ATOM 882 O O . GLU A 1 108 ? 19.347 1.113 -3.504 1.00 94.62 108 GLU A O 1
ATOM 887 N N . PHE A 1 109 ? 18.591 0.109 -5.366 1.00 93.81 109 PHE A N 1
ATOM 888 C CA . PHE A 1 109 ? 18.327 -1.206 -4.774 1.00 93.81 109 PHE A CA 1
ATOM 889 C C . PHE A 1 109 ? 19.146 -2.284 -5.490 1.00 93.81 109 PHE A C 1
ATOM 891 O O . PHE A 1 109 ? 18.616 -3.249 -6.039 1.00 93.81 109 PHE A O 1
ATOM 898 N N . GLN A 1 110 ? 20.470 -2.096 -5.530 1.00 91.56 110 GLN A N 1
ATOM 899 C CA . GLN A 1 110 ? 21.373 -2.936 -6.327 1.00 91.56 110 GLN A CA 1
ATOM 900 C C . GLN A 1 110 ? 21.359 -4.417 -5.934 1.00 91.56 110 GLN A C 1
ATOM 902 O O . GLN A 1 110 ? 21.569 -5.267 -6.799 1.00 91.56 110 GLN A O 1
ATOM 907 N N . ALA A 1 111 ? 21.127 -4.728 -4.655 1.00 89.94 111 ALA A N 1
ATOM 908 C CA . ALA A 1 111 ? 21.123 -6.106 -4.170 1.00 89.94 111 ALA A CA 1
ATOM 909 C C . ALA A 1 111 ? 19.975 -6.918 -4.789 1.00 89.94 111 ALA A C 1
ATOM 911 O O . ALA A 1 111 ? 20.170 -8.075 -5.155 1.00 89.94 111 ALA A O 1
ATOM 912 N N . GLU A 1 112 ? 18.808 -6.301 -4.954 1.00 90.50 112 GLU A N 1
ATOM 913 C CA . GLU A 1 112 ? 17.609 -6.943 -5.490 1.00 90.50 112 GLU A CA 1
ATOM 914 C C . GLU A 1 112 ? 17.415 -6.696 -6.991 1.00 90.50 112 GLU A C 1
ATOM 916 O O . GLU A 1 112 ? 16.921 -7.567 -7.707 1.00 90.50 112 GLU A O 1
ATOM 921 N N . PHE A 1 113 ? 17.804 -5.516 -7.483 1.00 92.88 113 PHE A N 1
ATOM 922 C CA . PHE A 1 113 ? 17.459 -5.031 -8.822 1.00 92.88 113 PHE A CA 1
ATOM 923 C C . PHE A 1 113 ? 18.647 -4.550 -9.657 1.00 92.88 113 PHE A C 1
ATOM 925 O O . PHE A 1 113 ? 18.437 -4.045 -10.758 1.00 92.88 113 PHE A O 1
ATOM 932 N N . GLY A 1 114 ? 19.894 -4.741 -9.220 1.00 91.75 114 GLY A N 1
ATOM 933 C CA . GLY A 1 114 ? 21.070 -4.212 -9.930 1.00 91.75 114 GLY A CA 1
ATOM 934 C C . GLY A 1 114 ? 21.183 -4.649 -11.399 1.00 91.75 114 GLY A C 1
ATOM 935 O O . GLY A 1 114 ? 21.712 -3.919 -12.235 1.00 91.75 114 GLY A O 1
ATOM 936 N N . THR A 1 115 ? 20.643 -5.820 -11.750 1.00 92.50 115 THR A N 1
ATOM 937 C CA . THR A 1 115 ? 20.640 -6.348 -13.126 1.00 92.50 115 THR A CA 1
ATOM 938 C C . THR A 1 115 ? 19.333 -6.101 -13.884 1.00 92.50 115 THR A C 1
ATOM 940 O O . THR A 1 115 ? 19.257 -6.437 -15.070 1.00 92.50 115 THR A O 1
ATOM 943 N N . LEU A 1 116 ? 18.319 -5.501 -13.247 1.00 93.69 116 LEU A N 1
ATOM 944 C CA . LEU A 1 116 ? 16.964 -5.358 -13.785 1.00 93.69 116 LEU A CA 1
ATOM 945 C C . LEU A 1 116 ? 16.964 -4.640 -15.134 1.00 93.69 116 LEU A C 1
ATOM 947 O O . LEU A 1 116 ? 16.506 -5.212 -16.122 1.00 93.69 116 LEU A O 1
ATOM 951 N N . ALA A 1 117 ? 17.520 -3.428 -15.199 1.00 94.81 117 ALA A N 1
ATOM 952 C CA . ALA A 1 117 ? 17.547 -2.639 -16.431 1.00 94.81 117 ALA A CA 1
ATOM 953 C C . ALA A 1 117 ? 18.196 -3.403 -17.601 1.00 94.81 117 ALA A C 1
ATOM 955 O O . ALA A 1 117 ? 17.621 -3.494 -18.683 1.00 94.81 117 ALA A O 1
ATOM 956 N N . SER A 1 118 ? 19.346 -4.043 -17.368 1.00 94.75 118 SER A N 1
ATOM 957 C CA . SER A 1 118 ? 20.026 -4.846 -18.393 1.00 94.75 118 SER A CA 1
ATOM 958 C C . SER A 1 118 ? 19.208 -6.070 -18.797 1.00 94.75 118 SER A C 1
ATOM 960 O O . SER A 1 118 ? 19.141 -6.407 -19.977 1.00 94.75 118 SER A O 1
ATOM 962 N N . HIS A 1 119 ? 18.549 -6.735 -17.850 1.00 94.50 119 HIS A N 1
ATOM 963 C CA . HIS A 1 119 ? 17.712 -7.891 -18.149 1.00 94.50 119 HIS A CA 1
ATOM 964 C C . HIS A 1 119 ? 16.481 -7.514 -18.987 1.00 94.50 119 HIS A C 1
ATOM 966 O O . HIS A 1 119 ? 16.099 -8.283 -19.874 1.00 94.50 119 HIS A O 1
ATOM 972 N N . VAL A 1 120 ? 15.885 -6.341 -18.743 1.00 95.50 120 VAL A N 1
ATOM 973 C CA . VAL A 1 120 ? 14.772 -5.798 -19.541 1.00 95.50 120 VAL A CA 1
ATOM 974 C C . VAL A 1 120 ? 15.198 -5.574 -20.986 1.00 95.50 120 VAL A C 1
ATOM 976 O O . VAL A 1 120 ? 14.515 -6.051 -21.889 1.00 95.50 120 VAL A O 1
ATOM 979 N N . GLU A 1 121 ? 16.351 -4.943 -21.213 1.00 95.00 121 GLU A N 1
ATOM 980 C CA . GLU A 1 121 ? 16.879 -4.699 -22.563 1.00 95.00 121 GLU A CA 1
ATOM 981 C C . GLU A 1 121 ? 17.074 -6.001 -23.349 1.00 95.00 121 GLU A C 1
ATOM 983 O O . GLU A 1 121 ? 16.556 -6.150 -24.457 1.00 95.00 121 GLU A O 1
ATOM 988 N N . HIS A 1 122 ? 17.758 -6.981 -22.750 1.00 95.44 122 HIS A N 1
ATOM 989 C CA . HIS A 1 122 ? 18.089 -8.243 -23.419 1.00 95.44 122 HIS A CA 1
ATOM 990 C C . HIS A 1 122 ? 16.879 -9.170 -23.607 1.00 95.44 122 HIS A C 1
ATOM 992 O O . HIS A 1 122 ? 16.901 -10.033 -24.482 1.00 95.44 122 HIS A O 1
ATOM 998 N N . ASN A 1 123 ? 15.820 -9.013 -22.805 1.00 95.25 123 ASN A N 1
ATOM 999 C CA . ASN A 1 123 ? 14.651 -9.901 -22.806 1.00 95.25 123 ASN A CA 1
ATOM 1000 C C . ASN A 1 123 ? 13.341 -9.147 -23.062 1.00 95.25 123 ASN A C 1
ATOM 1002 O O . ASN A 1 123 ? 12.297 -9.516 -22.518 1.00 95.25 123 ASN A O 1
ATOM 1006 N N . THR A 1 124 ? 13.390 -8.107 -23.896 1.00 95.12 124 THR A N 1
ATOM 1007 C CA . THR A 1 124 ? 12.266 -7.188 -24.143 1.00 95.12 124 THR A CA 1
ATOM 1008 C C . THR A 1 124 ? 10.949 -7.917 -24.447 1.00 95.12 124 THR A C 1
ATOM 1010 O O . THR A 1 124 ? 9.923 -7.579 -23.867 1.00 95.12 124 THR A O 1
ATOM 1013 N N . GLU A 1 125 ? 10.962 -8.962 -25.282 1.00 95.31 125 GLU A N 1
ATOM 1014 C CA . GLU A 1 125 ? 9.746 -9.718 -25.633 1.00 95.31 125 GLU A CA 1
ATOM 1015 C C . GLU A 1 125 ? 9.139 -10.485 -24.445 1.00 95.31 125 GLU A C 1
ATOM 1017 O O . GLU A 1 125 ? 7.920 -10.571 -24.319 1.00 95.31 125 GLU A O 1
ATOM 1022 N N . ARG A 1 126 ? 9.965 -11.006 -23.526 1.00 95.12 126 ARG A N 1
ATOM 1023 C CA . ARG A 1 126 ? 9.468 -11.698 -22.321 1.00 95.12 126 ARG A CA 1
ATOM 1024 C C . ARG A 1 126 ? 8.834 -10.720 -21.339 1.00 95.12 126 ARG A C 1
ATOM 1026 O O . ARG A 1 126 ? 7.787 -11.016 -20.770 1.00 95.12 126 ARG A O 1
ATOM 1033 N N . TRP A 1 127 ? 9.458 -9.559 -21.153 1.00 95.88 127 TRP A N 1
ATOM 1034 C CA . TRP A 1 127 ? 8.894 -8.487 -20.331 1.00 95.88 127 TRP A CA 1
ATOM 1035 C C . TRP A 1 127 ? 7.626 -7.913 -20.932 1.00 95.88 127 TRP A C 1
ATOM 1037 O O . TRP A 1 127 ? 6.691 -7.647 -20.186 1.00 95.88 127 TRP A O 1
ATOM 1047 N N . LYS A 1 128 ? 7.557 -7.809 -22.260 1.00 96.44 128 LYS A N 1
ATOM 1048 C CA . LYS A 1 128 ? 6.337 -7.425 -22.960 1.00 96.44 128 LYS A CA 1
ATOM 1049 C C . LYS A 1 128 ? 5.215 -8.438 -22.734 1.00 96.44 128 LYS A C 1
ATOM 1051 O O . LYS A 1 128 ? 4.120 -8.039 -22.372 1.00 96.44 128 LYS A O 1
ATOM 1056 N N . ALA A 1 129 ? 5.494 -9.736 -22.866 1.00 96.62 129 ALA A N 1
ATOM 1057 C CA . ALA A 1 129 ? 4.497 -10.778 -22.622 1.00 96.62 129 ALA A CA 1
ATOM 1058 C C . ALA A 1 129 ? 3.933 -10.732 -21.192 1.00 96.62 129 ALA A C 1
ATOM 1060 O O . ALA A 1 129 ? 2.736 -10.915 -21.008 1.00 96.62 129 ALA A O 1
ATOM 1061 N N . TRP A 1 130 ? 4.778 -10.459 -20.190 1.00 95.69 130 TRP A N 1
ATOM 1062 C CA . TRP A 1 130 ? 4.327 -10.243 -18.812 1.00 95.69 130 TRP A CA 1
ATOM 1063 C C . TRP A 1 130 ? 3.561 -8.923 -18.652 1.00 95.69 130 TRP A C 1
ATOM 1065 O O . TRP A 1 130 ? 2.499 -8.900 -18.037 1.00 95.69 130 TRP A O 1
ATOM 1075 N N . TYR A 1 131 ? 4.063 -7.835 -19.238 1.00 95.44 131 TYR A N 1
ATOM 1076 C CA . TYR A 1 131 ? 3.416 -6.523 -19.226 1.00 95.44 131 TYR A CA 1
ATOM 1077 C C . TYR A 1 131 ? 2.016 -6.567 -19.846 1.00 95.44 131 TYR A C 1
ATOM 1079 O O . TYR A 1 131 ? 1.121 -5.918 -19.318 1.00 95.44 131 TYR A O 1
ATOM 1087 N N . ASP A 1 132 ? 1.821 -7.332 -20.922 1.00 96.38 132 ASP A N 1
ATOM 1088 C CA . ASP A 1 132 ? 0.558 -7.453 -21.660 1.00 96.38 132 ASP A CA 1
ATOM 1089 C C . ASP A 1 132 ? -0.471 -8.364 -20.956 1.00 96.38 132 ASP A C 1
ATOM 1091 O O . ASP A 1 132 ? -1.601 -8.486 -21.427 1.00 96.38 132 ASP A O 1
ATOM 1095 N N . LEU A 1 133 ? -0.127 -8.988 -19.821 1.00 96.81 133 LEU A N 1
ATOM 1096 C CA . LEU A 1 133 ? -1.090 -9.758 -19.033 1.00 96.81 133 LEU A CA 1
ATOM 1097 C C . LEU A 1 133 ? -2.224 -8.868 -18.497 1.00 96.81 133 LEU A C 1
ATOM 1099 O O . LEU A 1 133 ? -2.056 -7.676 -18.205 1.00 96.81 133 LEU A O 1
ATOM 1103 N N . ASP A 1 134 ? -3.382 -9.495 -18.282 1.00 95.00 134 ASP A N 1
ATOM 1104 C CA . ASP A 1 134 ? -4.529 -8.853 -17.638 1.00 95.00 134 ASP A CA 1
ATOM 1105 C C . ASP A 1 134 ? -4.301 -8.622 -16.140 1.00 95.00 134 ASP A C 1
ATOM 1107 O O . ASP A 1 134 ? -4.778 -7.629 -15.599 1.00 95.00 134 ASP A O 1
ATOM 1111 N N . ALA A 1 135 ? -3.570 -9.518 -15.472 1.00 95.00 135 ALA A N 1
ATOM 1112 C CA . ALA A 1 135 ? -3.284 -9.450 -14.036 1.00 95.00 135 ALA A CA 1
ATOM 1113 C C . ALA A 1 135 ? -1.793 -9.722 -13.739 1.00 95.00 135 ALA A C 1
ATOM 1115 O O . ALA A 1 135 ? -1.465 -10.704 -13.061 1.00 95.00 135 ALA A O 1
ATOM 1116 N N . PRO A 1 136 ? -0.864 -8.897 -14.263 1.00 94.00 136 PRO A N 1
ATOM 1117 C CA . PRO A 1 136 ? 0.576 -9.089 -14.086 1.00 94.00 136 PRO A CA 1
ATOM 1118 C C . PRO A 1 136 ? 0.990 -9.106 -12.610 1.00 94.00 136 PRO A C 1
ATOM 1120 O O . PRO A 1 136 ? 1.872 -9.880 -12.241 1.00 94.00 136 PRO A O 1
ATOM 1123 N N . GLU A 1 137 ? 0.303 -8.348 -11.750 1.00 93.25 137 GLU A N 1
ATOM 1124 C CA . GLU A 1 137 ? 0.520 -8.292 -10.299 1.00 93.25 137 GLU A CA 1
ATOM 1125 C C . GLU A 1 137 ? 0.298 -9.628 -9.577 1.00 93.25 137 GLU A C 1
ATOM 1127 O O . GLU A 1 137 ? 0.776 -9.810 -8.458 1.00 93.25 137 GLU A O 1
ATOM 1132 N N . SER A 1 138 ? -0.426 -10.557 -10.207 1.00 91.25 138 SER A N 1
ATOM 1133 C CA . SER A 1 138 ? -0.704 -11.898 -9.677 1.00 91.25 138 SER A CA 1
ATOM 1134 C C . SER A 1 138 ? 0.239 -12.965 -10.243 1.00 91.25 138 SER A C 1
ATOM 1136 O O . SER A 1 138 ? 0.093 -14.148 -9.942 1.00 91.25 138 SER A O 1
ATOM 1138 N N . THR A 1 139 ? 1.208 -12.569 -11.069 1.00 90.12 139 THR A N 1
ATOM 1139 C CA . THR A 1 139 ? 2.153 -13.473 -11.736 1.00 90.12 139 THR A CA 1
ATOM 1140 C C . THR A 1 139 ? 3.593 -13.087 -11.421 1.00 90.12 139 THR A C 1
ATOM 1142 O O . THR A 1 139 ? 3.884 -11.960 -11.023 1.00 90.12 139 THR A O 1
ATOM 1145 N N . LEU A 1 140 ? 4.520 -14.032 -11.576 1.00 87.88 140 LEU A N 1
ATOM 1146 C CA . LEU A 1 140 ? 5.935 -13.759 -11.338 1.00 87.88 140 LEU A CA 1
ATOM 1147 C C . LEU A 1 140 ? 6.526 -12.970 -12.522 1.00 87.88 140 LEU A C 1
ATOM 1149 O O . LEU A 1 140 ? 6.346 -13.395 -13.667 1.00 87.88 140 LEU A O 1
ATOM 1153 N N . PRO A 1 141 ? 7.243 -11.856 -12.279 1.00 88.31 141 PRO A N 1
ATOM 1154 C CA . PRO A 1 141 ? 7.948 -11.144 -13.336 1.00 88.31 141 PRO A CA 1
ATOM 1155 C C . PRO A 1 141 ? 9.064 -12.006 -13.960 1.00 88.31 141 PRO A C 1
ATOM 1157 O O . PRO A 1 141 ? 9.610 -12.898 -13.299 1.00 88.31 141 PRO A O 1
ATOM 1160 N N . PRO A 1 142 ? 9.446 -11.742 -15.224 1.00 89.50 142 PRO A N 1
ATOM 1161 C CA . PRO A 1 142 ? 10.514 -12.476 -15.896 1.00 89.50 142 PRO A CA 1
ATOM 1162 C C . PRO A 1 142 ? 11.874 -12.357 -15.198 1.00 89.50 142 PRO A C 1
ATOM 1164 O O . PRO A 1 142 ? 12.207 -11.334 -14.606 1.00 89.50 142 PRO A O 1
ATOM 1167 N N . GLY A 1 143 ? 12.720 -13.377 -15.376 1.00 77.31 143 GLY A N 1
ATOM 1168 C CA . GLY A 1 143 ? 14.132 -13.327 -14.971 1.00 77.31 143 GLY A CA 1
ATOM 1169 C C . GLY A 1 143 ? 14.443 -13.849 -13.573 1.00 77.31 143 GLY A C 1
ATOM 1170 O O . GLY A 1 143 ? 15.519 -13.559 -13.069 1.00 77.31 143 GLY A O 1
ATOM 1171 N N . GLY A 1 144 ? 13.526 -14.578 -12.927 1.00 68.00 144 GLY A N 1
ATOM 1172 C CA . GLY A 1 144 ? 13.783 -15.217 -11.626 1.00 68.00 144 GLY A CA 1
ATOM 1173 C C . GLY A 1 144 ? 13.908 -14.245 -10.449 1.00 68.00 144 GLY A C 1
ATOM 1174 O O . GLY A 1 144 ? 13.936 -14.678 -9.305 1.00 68.00 144 GLY A O 1
ATOM 1175 N N . MET A 1 145 ? 13.871 -12.931 -10.703 1.00 68.62 145 MET A N 1
ATOM 1176 C CA . MET A 1 145 ? 13.916 -11.885 -9.675 1.00 68.62 145 MET A CA 1
ATOM 1177 C C . MET A 1 145 ? 12.811 -12.057 -8.630 1.00 68.62 145 MET A C 1
ATOM 1179 O O . MET A 1 145 ? 12.938 -11.562 -7.526 1.00 68.62 145 MET A O 1
ATOM 1183 N N . ALA A 1 146 ? 11.731 -12.765 -8.964 1.00 55.78 146 ALA A N 1
ATOM 1184 C CA . ALA A 1 146 ? 10.572 -12.982 -8.114 1.00 55.78 146 ALA A CA 1
ATOM 1185 C C . ALA A 1 146 ? 10.759 -14.021 -6.991 1.00 55.78 146 ALA A C 1
ATOM 1187 O O . ALA A 1 146 ? 9.934 -14.034 -6.071 1.00 55.78 146 ALA A O 1
ATOM 1188 N N . GLU A 1 147 ? 11.765 -14.898 -7.092 1.00 60.28 147 GLU A N 1
ATOM 1189 C CA . GLU A 1 147 ? 11.985 -15.998 -6.138 1.00 60.28 147 GLU A CA 1
ATOM 1190 C C . GLU A 1 147 ? 12.685 -15.513 -4.859 1.00 60.28 147 GLU A C 1
ATOM 1192 O O . GLU A 1 147 ? 12.342 -15.979 -3.774 1.00 60.28 147 GLU A O 1
ATOM 1197 N N . ASP A 1 148 ? 13.538 -14.488 -4.969 1.00 64.06 148 ASP A N 1
ATOM 1198 C CA . ASP A 1 148 ? 14.316 -13.939 -3.847 1.00 64.06 148 ASP A CA 1
ATOM 1199 C C . ASP A 1 148 ? 13.845 -12.550 -3.368 1.00 64.06 148 ASP A C 1
ATOM 1201 O O . ASP A 1 148 ? 14.349 -12.022 -2.375 1.00 64.06 148 ASP A O 1
ATOM 1205 N N . VAL A 1 149 ? 12.859 -11.931 -4.033 1.00 77.00 149 VAL A N 1
ATOM 1206 C CA . VAL A 1 149 ? 12.374 -10.590 -3.659 1.00 77.00 149 VAL A CA 1
ATOM 1207 C C . VAL A 1 149 ? 11.156 -10.612 -2.741 1.00 77.00 149 VAL A C 1
ATOM 1209 O O . VAL A 1 149 ? 10.150 -11.287 -2.978 1.00 77.00 149 VAL A O 1
ATOM 1212 N N . SER A 1 150 ? 11.228 -9.775 -1.702 1.00 88.44 150 SER A N 1
ATOM 1213 C CA . SER A 1 150 ? 10.127 -9.549 -0.762 1.00 88.44 150 SER A CA 1
ATOM 1214 C C . SER A 1 150 ? 8.822 -9.110 -1.460 1.00 88.44 150 SER A C 1
ATOM 1216 O O . SER A 1 150 ? 8.844 -8.520 -2.546 1.00 88.44 150 SER A O 1
ATOM 1218 N N . PRO A 1 151 ? 7.649 -9.320 -0.835 1.00 91.31 151 PRO A N 1
ATOM 1219 C CA . PRO A 1 151 ? 6.377 -8.862 -1.395 1.00 91.31 151 PRO A CA 1
ATOM 1220 C C . PRO A 1 151 ? 6.331 -7.354 -1.698 1.00 91.31 151 PRO A C 1
ATOM 1222 O O . PRO A 1 151 ? 5.664 -6.944 -2.645 1.00 91.31 151 PRO A O 1
ATOM 1225 N N . PHE A 1 152 ? 7.068 -6.521 -0.951 1.00 94.94 152 PHE A N 1
ATOM 1226 C CA . PHE A 1 152 ? 7.099 -5.073 -1.186 1.00 94.94 152 PHE A CA 1
ATOM 1227 C C . PHE A 1 152 ? 7.918 -4.697 -2.429 1.00 94.94 152 PHE A C 1
ATOM 1229 O O . PHE A 1 152 ? 7.529 -3.816 -3.192 1.00 94.94 152 PHE A O 1
ATOM 1236 N N . HIS A 1 153 ? 9.002 -5.420 -2.705 1.00 93.44 153 HIS A N 1
ATOM 1237 C CA . HIS A 1 153 ? 9.767 -5.267 -3.944 1.00 93.44 153 HIS A CA 1
ATOM 1238 C C . HIS A 1 153 ? 8.905 -5.528 -5.192 1.00 93.44 153 HIS A C 1
ATOM 1240 O O . HIS A 1 153 ? 9.050 -4.840 -6.203 1.00 93.44 153 HIS A O 1
ATOM 1246 N N . LYS A 1 154 ? 7.932 -6.446 -5.110 1.00 92.44 154 LYS A N 1
ATOM 1247 C CA . LYS A 1 154 ? 6.954 -6.665 -6.191 1.00 92.44 154 LYS A CA 1
ATOM 1248 C C . LYS A 1 154 ? 6.069 -5.434 -6.426 1.00 92.44 154 LYS A C 1
ATOM 1250 O O . LYS A 1 154 ? 5.793 -5.109 -7.577 1.00 92.44 154 LYS A O 1
ATOM 1255 N N . LEU A 1 155 ? 5.684 -4.699 -5.376 1.00 95.38 155 LEU A N 1
ATOM 1256 C CA . LEU A 1 155 ? 4.967 -3.422 -5.525 1.00 95.38 155 LEU A CA 1
ATOM 1257 C C . LEU A 1 155 ? 5.822 -2.364 -6.232 1.00 95.38 155 LEU A C 1
ATOM 1259 O O . LEU A 1 155 ? 5.330 -1.665 -7.119 1.00 95.38 155 LEU A O 1
ATOM 1263 N N . MET A 1 156 ? 7.103 -2.264 -5.869 1.00 96.06 156 MET A N 1
ATOM 1264 C CA . MET A 1 156 ? 8.045 -1.329 -6.495 1.00 96.06 156 MET A CA 1
ATOM 1265 C C . MET A 1 156 ? 8.222 -1.625 -7.990 1.00 96.06 156 MET A C 1
ATOM 1267 O O . MET A 1 156 ? 8.174 -0.703 -8.803 1.00 96.06 156 MET A O 1
ATOM 1271 N N . LEU A 1 157 ? 8.325 -2.903 -8.369 1.00 94.62 157 LEU A N 1
ATOM 1272 C CA . LEU A 1 157 ? 8.326 -3.321 -9.774 1.00 94.62 157 LEU A CA 1
ATOM 1273 C C . LEU A 1 157 ? 7.016 -2.962 -10.483 1.00 94.62 157 LEU A C 1
ATOM 1275 O O . LEU A 1 157 ? 7.044 -2.375 -11.564 1.00 94.62 157 LEU A O 1
ATOM 1279 N N . MET A 1 158 ? 5.864 -3.265 -9.879 1.00 95.44 158 MET A N 1
ATOM 1280 C CA . MET A 1 158 ? 4.559 -2.939 -10.464 1.00 95.44 158 MET A CA 1
ATOM 1281 C C . MET A 1 158 ? 4.408 -1.444 -10.740 1.00 95.44 158 MET A C 1
ATOM 1283 O O . MET A 1 158 ? 3.887 -1.074 -11.790 1.00 95.44 158 MET A O 1
ATOM 1287 N N . ARG A 1 159 ? 4.925 -0.583 -9.855 1.00 95.12 159 ARG A N 1
ATOM 1288 C CA . ARG A 1 159 ? 4.978 0.863 -10.094 1.00 95.12 159 ARG A CA 1
ATOM 1289 C C . ARG A 1 159 ? 5.778 1.223 -11.346 1.00 95.12 159 ARG A C 1
ATOM 1291 O O . ARG A 1 159 ? 5.352 2.098 -12.086 1.00 95.12 159 ARG A O 1
ATOM 1298 N N . CYS A 1 160 ? 6.904 0.565 -11.587 1.00 95.62 160 CYS A N 1
ATOM 1299 C CA . CYS A 1 160 ? 7.762 0.886 -12.724 1.00 95.62 160 CYS A CA 1
ATOM 1300 C C . CYS A 1 160 ? 7.123 0.500 -14.069 1.00 95.62 160 CYS A C 1
ATOM 1302 O O . CYS A 1 160 ? 7.219 1.238 -15.048 1.00 95.62 160 CYS A O 1
ATOM 1304 N N . PHE A 1 161 ? 6.457 -0.659 -14.125 1.00 95.31 161 PHE A N 1
ATOM 1305 C CA . PHE A 1 161 ? 5.925 -1.202 -15.378 1.00 95.31 161 PHE A CA 1
ATOM 1306 C C . PHE A 1 161 ? 4.445 -0.877 -15.610 1.00 95.31 161 PHE A C 1
ATOM 1308 O O . PHE A 1 161 ? 4.082 -0.458 -16.702 1.00 95.31 161 PHE A O 1
ATOM 1315 N N . ARG A 1 162 ? 3.572 -1.066 -14.618 1.00 94.62 162 ARG A N 1
ATOM 1316 C CA . ARG A 1 162 ? 2.105 -1.031 -14.772 1.00 94.62 162 ARG A CA 1
ATOM 1317 C C . ARG A 1 162 ? 1.460 -0.242 -13.630 1.00 94.62 162 ARG A C 1
ATOM 1319 O O . ARG A 1 162 ? 0.786 -0.801 -12.765 1.00 94.62 162 ARG A O 1
ATOM 1326 N N . VAL A 1 163 ? 1.660 1.081 -13.635 1.00 94.56 163 VAL A N 1
ATOM 1327 C CA . VAL A 1 163 ? 1.082 2.011 -12.637 1.00 94.56 163 VAL A CA 1
ATOM 1328 C C . VAL A 1 163 ? -0.439 1.853 -12.521 1.00 94.56 163 VAL A C 1
ATOM 1330 O O . VAL A 1 163 ? -0.993 1.936 -11.428 1.00 94.56 163 VAL A O 1
ATOM 1333 N N . ASP A 1 164 ? -1.117 1.558 -13.630 1.00 95.25 164 ASP A N 1
ATOM 1334 C CA . ASP A 1 164 ? -2.558 1.298 -13.689 1.00 95.25 164 ASP A CA 1
ATOM 1335 C C . ASP A 1 164 ? -2.998 0.093 -12.835 1.00 95.25 164 ASP A C 1
ATOM 1337 O O . ASP A 1 164 ? -4.117 0.070 -12.324 1.00 95.25 164 ASP A O 1
ATOM 1341 N N . ARG A 1 165 ? -2.108 -0.884 -12.625 1.00 96.56 165 ARG A N 1
ATOM 1342 C CA . ARG A 1 165 ? -2.347 -2.084 -11.807 1.00 96.56 165 ARG A CA 1
ATOM 1343 C C . ARG A 1 165 ? -1.875 -1.946 -10.360 1.00 96.56 165 ARG A C 1
ATOM 1345 O O . ARG A 1 165 ? -2.131 -2.839 -9.555 1.00 96.56 165 ARG A O 1
ATOM 1352 N N . VAL A 1 166 ? -1.250 -0.825 -9.984 1.00 96.06 166 VAL A N 1
ATOM 1353 C CA . VAL A 1 166 ? -0.752 -0.598 -8.613 1.00 96.06 166 VAL A CA 1
ATOM 1354 C C . VAL A 1 166 ? -1.870 -0.679 -7.579 1.00 96.06 166 VAL A C 1
ATOM 1356 O O . VAL A 1 166 ? -1.643 -1.208 -6.496 1.00 96.06 166 VAL A O 1
ATOM 1359 N N . TYR A 1 167 ? -3.082 -0.227 -7.914 1.00 95.94 167 TYR A N 1
ATOM 1360 C CA . TYR A 1 167 ? -4.238 -0.368 -7.026 1.00 95.94 167 TYR A CA 1
ATOM 1361 C C . TYR A 1 167 ? -4.468 -1.836 -6.632 1.00 95.94 167 TYR A C 1
ATOM 1363 O O . TYR A 1 167 ? -4.543 -2.146 -5.446 1.00 95.94 167 TYR A O 1
ATOM 1371 N N . GLN A 1 168 ? -4.501 -2.748 -7.611 1.00 96.88 168 GLN A N 1
ATOM 1372 C CA . GLN A 1 168 ? -4.704 -4.176 -7.348 1.00 96.88 168 GLN A CA 1
ATOM 1373 C C . GLN A 1 168 ? -3.502 -4.816 -6.660 1.00 96.88 168 GLN A C 1
ATOM 1375 O O . GLN A 1 168 ? -3.669 -5.609 -5.737 1.00 96.88 168 GLN A O 1
ATOM 1380 N N . ALA A 1 169 ? -2.286 -4.419 -7.037 1.00 96.75 169 ALA A N 1
ATOM 1381 C CA . ALA A 1 169 ? -1.076 -4.892 -6.378 1.00 96.75 169 ALA A CA 1
ATOM 1382 C C . ALA A 1 169 ? -1.071 -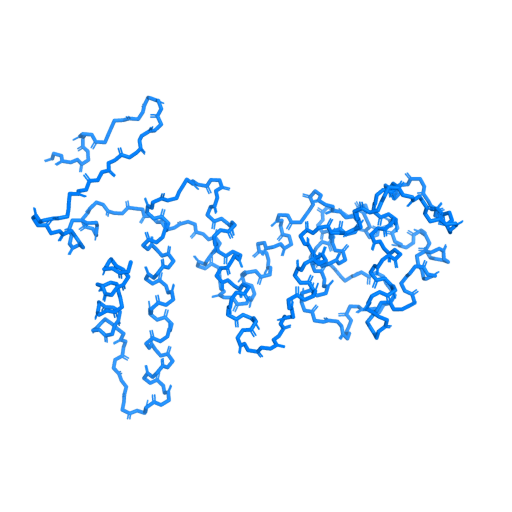4.530 -4.878 1.00 96.75 169 ALA A C 1
ATOM 1384 O O . ALA A 1 169 ? -0.772 -5.381 -4.039 1.00 96.75 169 ALA A O 1
ATOM 1385 N N . VAL A 1 170 ? -1.464 -3.299 -4.526 1.00 97.56 170 VAL A N 1
ATOM 1386 C CA . VAL A 1 170 ? -1.596 -2.840 -3.133 1.00 97.56 170 VAL A CA 1
ATOM 1387 C C . VAL A 1 170 ? -2.692 -3.608 -2.397 1.00 97.56 170 VAL A C 1
ATOM 1389 O O . VAL A 1 170 ? -2.453 -4.062 -1.280 1.00 97.56 170 VAL A O 1
ATOM 1392 N N . THR A 1 171 ? -3.858 -3.808 -3.015 1.00 96.88 171 THR A N 1
ATOM 1393 C CA . THR A 1 171 ? -4.942 -4.631 -2.452 1.00 96.88 171 THR A CA 1
ATOM 1394 C C . THR A 1 171 ? -4.455 -6.044 -2.120 1.00 96.88 171 THR A C 1
ATOM 1396 O O . THR A 1 171 ? -4.637 -6.512 -0.995 1.00 96.88 171 THR A O 1
ATOM 1399 N N . ASN A 1 172 ? -3.754 -6.696 -3.049 1.00 96.00 172 ASN A N 1
ATOM 1400 C CA . ASN A 1 172 ? -3.185 -8.028 -2.838 1.00 96.00 172 ASN A CA 1
ATOM 1401 C C . ASN A 1 172 ? -2.140 -8.029 -1.717 1.00 96.00 172 ASN A C 1
ATOM 1403 O O . ASN A 1 172 ? -2.136 -8.926 -0.877 1.00 96.00 172 ASN A O 1
ATOM 1407 N N . TYR A 1 173 ? -1.270 -7.018 -1.673 1.00 97.06 173 TYR A N 1
ATOM 1408 C CA . TYR A 1 173 ? -0.260 -6.890 -0.626 1.00 97.06 173 TYR A CA 1
ATOM 1409 C C . TYR A 1 173 ? -0.897 -6.763 0.764 1.00 97.06 173 TYR A C 1
ATOM 1411 O O . TYR A 1 173 ? -0.545 -7.515 1.668 1.00 97.06 173 TYR A O 1
ATOM 1419 N N . ILE A 1 174 ? -1.885 -5.879 0.930 1.00 97.69 174 ILE A N 1
ATOM 1420 C CA . ILE A 1 174 ? -2.604 -5.714 2.202 1.00 97.69 174 ILE A CA 1
ATOM 1421 C C . ILE A 1 174 ? -3.315 -7.012 2.590 1.00 97.69 174 ILE A C 1
ATOM 1423 O O . ILE A 1 174 ? -3.214 -7.436 3.740 1.00 97.69 174 ILE A O 1
ATOM 1427 N N . SER A 1 175 ? -4.001 -7.659 1.643 1.00 96.50 175 SER A N 1
ATOM 1428 C CA . SER A 1 175 ? -4.704 -8.920 1.895 1.00 96.50 175 SER A CA 1
ATOM 1429 C C . SER A 1 175 ? -3.754 -10.015 2.385 1.00 96.50 175 SER A C 1
ATOM 1431 O O . SER A 1 175 ? -4.024 -10.671 3.388 1.00 96.50 175 SER A O 1
ATOM 1433 N N . ASN A 1 176 ? -2.589 -10.152 1.753 1.00 94.62 176 ASN A N 1
ATOM 1434 C CA . ASN A 1 176 ? -1.592 -11.149 2.143 1.00 94.62 176 ASN A CA 1
ATOM 1435 C C . ASN A 1 176 ? -0.909 -10.825 3.482 1.00 94.62 176 ASN A C 1
ATOM 1437 O O . ASN A 1 176 ? -0.550 -11.742 4.219 1.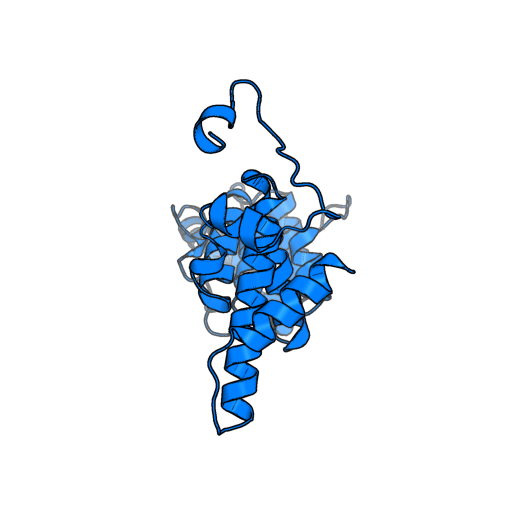00 94.62 176 ASN A O 1
ATOM 1441 N N . THR A 1 177 ? -0.726 -9.542 3.808 1.00 95.12 177 THR A N 1
ATOM 1442 C CA . THR A 1 177 ? -0.020 -9.109 5.024 1.00 95.12 177 THR A CA 1
ATOM 1443 C C . THR A 1 177 ? -0.930 -9.029 6.250 1.00 95.12 177 THR A C 1
ATOM 1445 O O . THR A 1 177 ? -0.554 -9.470 7.334 1.00 95.12 177 THR A O 1
ATOM 1448 N N . MET A 1 178 ? -2.121 -8.445 6.110 1.00 94.88 178 MET A N 1
ATOM 1449 C CA . MET A 1 178 ? -3.044 -8.180 7.221 1.00 94.88 178 MET A CA 1
ATOM 1450 C C . MET A 1 178 ? -4.343 -8.994 7.145 1.00 94.88 178 MET A C 1
ATOM 1452 O O . MET A 1 178 ? -5.029 -9.137 8.160 1.00 94.88 178 MET A O 1
ATOM 1456 N N . GLY A 1 179 ? -4.681 -9.542 5.976 1.00 95.38 179 GLY A N 1
ATOM 1457 C CA . GLY A 1 179 ? -5.916 -10.284 5.714 1.00 95.38 179 GLY A CA 1
ATOM 1458 C C . GLY A 1 179 ? -6.960 -9.482 4.931 1.00 95.38 179 GLY A C 1
ATOM 1459 O O . GLY A 1 179 ? -6.995 -8.250 4.977 1.00 95.38 179 GLY A O 1
ATOM 1460 N N . GLU A 1 180 ? -7.876 -10.197 4.269 1.00 94.44 180 GLU A N 1
ATOM 1461 C CA . GLU A 1 180 ? -8.952 -9.628 3.432 1.00 94.44 180 GLU A CA 1
ATOM 1462 C C . GLU A 1 180 ? -9.862 -8.629 4.167 1.00 94.44 180 GLU A C 1
ATOM 1464 O O . GLU A 1 180 ? -10.432 -7.717 3.565 1.00 94.44 180 GLU A O 1
ATOM 1469 N N . PHE A 1 181 ? -9.964 -8.764 5.490 1.00 93.88 181 PHE A N 1
ATOM 1470 C CA . PHE A 1 181 ? -10.716 -7.849 6.347 1.00 93.88 181 PHE A CA 1
ATOM 1471 C C . PHE A 1 181 ? -10.292 -6.381 6.173 1.00 93.88 181 PHE A C 1
ATOM 1473 O O . PHE A 1 181 ? -11.119 -5.489 6.297 1.00 93.88 181 PHE A O 1
ATOM 1480 N N . PHE A 1 182 ? -9.020 -6.118 5.859 1.00 95.56 182 PHE A N 1
ATOM 1481 C CA . PHE A 1 182 ? -8.489 -4.756 5.747 1.00 95.56 182 PHE A CA 1
ATOM 1482 C C . PHE A 1 182 ? -8.624 -4.151 4.344 1.00 95.56 182 PHE A C 1
ATOM 1484 O O . PHE A 1 182 ? -8.314 -2.974 4.154 1.00 95.56 182 PHE A O 1
ATOM 1491 N N . ILE A 1 183 ? -9.086 -4.921 3.359 1.00 93.94 183 ILE A N 1
ATOM 1492 C CA . ILE A 1 183 ? -9.395 -4.418 2.009 1.00 93.94 183 ILE A CA 1
ATOM 1493 C C . ILE A 1 183 ? -10.897 -4.347 1.744 1.00 93.94 183 ILE A C 1
ATOM 1495 O O . ILE A 1 183 ? -11.312 -3.702 0.785 1.00 93.94 183 ILE A O 1
ATOM 1499 N N . THR A 1 184 ? -11.704 -4.974 2.603 1.00 87.06 184 THR A N 1
ATOM 1500 C CA . THR A 1 184 ? -13.160 -4.917 2.534 1.00 87.06 184 THR A CA 1
ATOM 1501 C C . THR A 1 184 ? -13.659 -3.846 3.504 1.00 87.06 184 THR A C 1
ATOM 1503 O O . THR A 1 184 ? -13.494 -4.000 4.714 1.00 87.06 184 THR A O 1
ATOM 1506 N N . PRO A 1 185 ? -14.270 -2.760 3.006 1.00 77.81 185 PRO A N 1
ATOM 1507 C CA . PRO A 1 185 ? -14.829 -1.711 3.848 1.00 77.81 185 PRO A CA 1
ATOM 1508 C C . PRO A 1 185 ? -15.818 -2.289 4.872 1.00 77.81 185 PRO A C 1
ATOM 1510 O O . PRO A 1 185 ? -16.722 -3.032 4.481 1.00 77.81 185 PRO A O 1
ATOM 1513 N N . PRO A 1 186 ? -15.697 -1.947 6.165 1.00 80.50 186 PRO A N 1
ATOM 1514 C CA . PRO A 1 186 ? -16.629 -2.435 7.169 1.00 80.50 186 PRO A CA 1
ATOM 1515 C C . PRO A 1 186 ? -18.011 -1.812 6.961 1.00 80.50 186 PRO A C 1
ATOM 1517 O O . PRO A 1 186 ? -18.134 -0.638 6.591 1.00 80.50 186 PRO A O 1
ATOM 1520 N N . PHE A 1 187 ? -19.053 -2.596 7.237 1.00 78.94 187 PHE A N 1
ATOM 1521 C CA . PHE A 1 187 ? -20.419 -2.090 7.291 1.00 78.94 187 PHE A CA 1
ATOM 1522 C C . PHE A 1 187 ? -20.561 -1.134 8.473 1.00 78.94 187 PHE A C 1
ATOM 1524 O O . PHE A 1 187 ? -20.231 -1.472 9.610 1.00 78.94 187 PHE A O 1
ATOM 1531 N N . ILE A 1 188 ? -21.062 0.068 8.202 1.00 78.25 188 ILE A N 1
ATOM 1532 C CA . ILE A 1 188 ? -21.318 1.060 9.241 1.00 78.25 188 ILE A CA 1
ATOM 1533 C C . ILE A 1 188 ? -22.660 0.722 9.899 1.00 78.25 188 ILE A C 1
ATOM 1535 O O . ILE A 1 188 ? -23.700 0.781 9.250 1.00 78.25 188 ILE A O 1
ATOM 1539 N N . SER A 1 189 ? -22.629 0.366 11.184 1.00 82.62 189 SER A N 1
ATOM 1540 C CA . SER A 1 189 ? -23.817 0.133 12.015 1.00 82.62 189 SER A CA 1
ATOM 1541 C C . SER A 1 189 ? -24.060 1.344 12.913 1.00 82.62 189 SER A C 1
ATOM 1543 O O . SER A 1 189 ? -23.174 1.736 13.677 1.00 82.62 189 SER A O 1
ATOM 1545 N N . LEU A 1 190 ? -25.263 1.923 12.839 1.00 84.00 190 LEU A N 1
ATOM 1546 C CA . LEU A 1 190 ? -25.654 3.043 13.698 1.00 84.00 190 LEU A CA 1
ATOM 1547 C C . LEU A 1 190 ? -25.705 2.635 15.172 1.00 84.00 190 LEU A C 1
ATOM 1549 O O . LEU A 1 190 ? -25.210 3.389 16.004 1.00 84.00 190 LEU A O 1
ATOM 1553 N N . ASP A 1 191 ? -26.173 1.423 15.482 1.00 83.69 191 ASP A N 1
ATOM 1554 C CA . ASP A 1 191 ? -26.142 0.871 16.845 1.00 83.69 191 ASP A CA 1
ATOM 1555 C C . ASP A 1 191 ? -24.712 0.827 17.393 1.00 83.69 191 ASP A C 1
ATOM 1557 O O . ASP A 1 191 ? -24.432 1.288 18.497 1.00 83.69 191 ASP A O 1
ATOM 1561 N N . SER A 1 192 ? -23.767 0.347 16.577 1.00 80.50 192 SER A N 1
ATOM 1562 C CA . SER A 1 192 ? -22.357 0.260 16.970 1.00 80.50 192 SER A CA 1
ATOM 1563 C C . SER A 1 192 ? -21.718 1.637 17.166 1.00 80.50 192 SER A C 1
ATOM 1565 O O . SER A 1 192 ? -20.828 1.780 18.007 1.00 80.50 192 SER A O 1
ATOM 1567 N N . ILE A 1 193 ? -22.140 2.646 16.394 1.00 83.62 193 ILE A N 1
ATOM 1568 C CA . ILE A 1 193 ? -21.712 4.040 16.575 1.00 83.62 193 ILE A CA 1
ATOM 1569 C C . ILE A 1 193 ? -22.323 4.618 17.853 1.00 83.62 193 ILE A C 1
ATOM 1571 O O . ILE A 1 193 ? -21.614 5.268 18.620 1.00 83.62 193 ILE A O 1
ATOM 1575 N N . PHE A 1 194 ? -23.610 4.374 18.098 1.00 83.94 194 PHE A N 1
ATOM 1576 C CA . PHE A 1 194 ? -24.318 4.855 19.278 1.00 83.94 194 PHE A CA 1
ATOM 1577 C C . PHE A 1 194 ? -23.703 4.295 20.565 1.00 83.94 194 PHE A C 1
ATOM 1579 O O . PHE A 1 194 ? -23.370 5.073 21.459 1.00 83.94 194 PHE A O 1
ATOM 1586 N N . ASP A 1 195 ? -23.419 2.992 20.605 1.00 79.56 195 ASP A N 1
ATOM 1587 C CA . ASP A 1 195 ? -22.733 2.317 21.716 1.00 79.56 195 ASP A CA 1
ATOM 1588 C C . ASP A 1 195 ? -21.331 2.885 22.004 1.00 79.56 195 ASP A C 1
ATOM 1590 O O . ASP A 1 195 ? -20.829 2.803 23.129 1.00 79.56 195 ASP A O 1
ATOM 1594 N N . GLN A 1 196 ? -20.673 3.446 20.987 1.00 75.81 196 GLN A N 1
ATOM 1595 C CA . GLN A 1 196 ? -19.354 4.080 21.099 1.00 75.81 196 GLN A CA 1
ATOM 1596 C C . GLN A 1 196 ? -19.428 5.594 21.347 1.00 75.81 196 GLN A C 1
ATOM 1598 O O . GLN A 1 196 ? -18.400 6.222 21.626 1.00 75.81 196 GLN A O 1
ATOM 1603 N N . SER A 1 197 ? -20.615 6.187 21.242 1.00 82.06 197 SER A N 1
ATOM 1604 C CA . SER A 1 197 ? -20.844 7.612 21.456 1.00 82.06 197 SER A CA 1
ATOM 1605 C C . SER A 1 197 ? -20.989 7.943 22.945 1.00 82.06 197 SER A C 1
ATOM 1607 O O . SER A 1 197 ? -21.076 7.072 23.811 1.00 82.06 197 SER A O 1
ATOM 1609 N N . SER A 1 198 ? -20.983 9.232 23.276 1.00 84.81 198 SER A N 1
ATOM 1610 C CA . SER A 1 198 ? -21.292 9.694 24.630 1.00 84.81 198 SER A CA 1
ATOM 1611 C C . SER A 1 198 ? -22.069 11.006 24.567 1.00 84.81 198 SER A C 1
ATOM 1613 O O . SER A 1 198 ? -21.953 11.720 23.572 1.00 84.81 198 SER A O 1
ATOM 1615 N N . PRO A 1 199 ? -22.797 11.399 25.629 1.00 87.88 199 PRO A N 1
ATOM 1616 C CA . PRO A 1 199 ? -23.522 12.674 25.649 1.00 87.88 199 PRO A CA 1
ATOM 1617 C C . PRO A 1 199 ? -22.635 13.906 25.414 1.00 87.88 199 PRO A C 1
ATOM 1619 O O . PRO A 1 199 ? -23.127 14.968 25.049 1.00 87.88 199 PRO A O 1
ATOM 1622 N N . THR A 1 200 ? -21.322 13.778 25.625 1.00 88.88 200 THR A N 1
ATOM 1623 C CA . THR A 1 200 ? -20.329 14.835 25.398 1.00 88.88 200 THR A CA 1
ATOM 1624 C C . THR A 1 200 ? -19.612 14.718 24.049 1.00 88.88 200 THR A C 1
ATOM 1626 O O . THR A 1 200 ? -18.796 15.577 23.724 1.00 88.88 200 THR A O 1
ATOM 1629 N N . THR A 1 201 ? -19.892 13.677 23.256 1.00 85.19 201 THR A N 1
ATOM 1630 C CA . THR A 1 201 ? -19.293 13.428 21.935 1.00 85.19 201 THR A CA 1
ATOM 1631 C C . THR A 1 201 ? -20.405 13.235 20.896 1.00 85.19 201 THR A C 1
ATOM 1633 O O . THR A 1 201 ? -20.892 12.114 20.740 1.00 85.19 201 THR A O 1
ATOM 1636 N N . PRO A 1 202 ? -20.833 14.304 20.195 1.00 87.12 202 PRO A N 1
ATOM 1637 C CA . PRO A 1 202 ? -21.921 14.215 19.227 1.00 87.12 202 PRO A CA 1
ATOM 1638 C C . PRO A 1 202 ? -21.533 13.357 18.017 1.00 87.12 202 PRO A C 1
ATOM 1640 O O . PRO A 1 202 ? -20.383 13.366 17.574 1.00 87.12 202 PRO A O 1
ATOM 1643 N N . VAL A 1 203 ? -22.519 12.656 17.455 1.00 88.50 203 VAL A N 1
ATOM 1644 C CA . VAL A 1 203 ? -22.380 11.913 16.197 1.00 88.50 203 VAL A CA 1
ATOM 1645 C C . VAL A 1 203 ? -22.695 12.852 15.037 1.00 88.50 203 VAL A 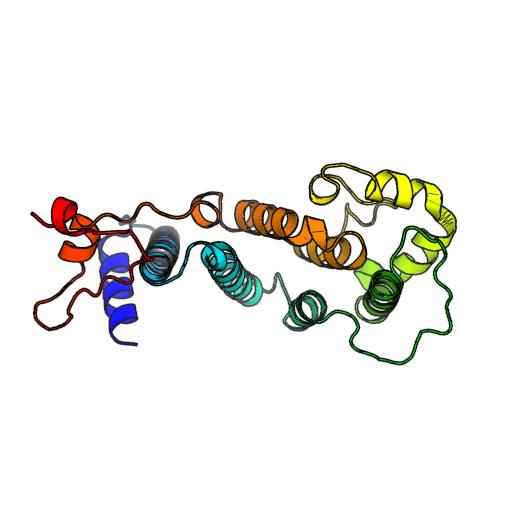C 1
ATOM 1647 O O . VAL A 1 203 ? -23.740 13.500 15.022 1.00 88.50 203 VAL A O 1
ATOM 1650 N N . VAL A 1 204 ? -21.781 12.940 14.071 1.00 89.19 204 VAL A N 1
ATOM 1651 C CA . VAL A 1 204 ? -21.914 13.811 12.897 1.00 89.19 204 VAL A CA 1
ATOM 1652 C C . VAL A 1 204 ? -22.000 12.957 11.641 1.00 89.19 204 VAL A C 1
ATOM 1654 O O . VAL A 1 204 ? -21.116 12.145 11.379 1.00 89.19 204 VAL A O 1
ATOM 1657 N N . PHE A 1 205 ? -23.042 13.183 10.843 1.00 87.38 205 PHE A N 1
ATOM 1658 C CA . PHE A 1 205 ? -23.240 12.526 9.556 1.00 87.38 205 PHE A CA 1
ATOM 1659 C C . PHE A 1 205 ? -22.680 13.392 8.430 1.00 87.38 205 PHE A C 1
ATOM 1661 O O . PHE A 1 205 ? -23.091 14.538 8.250 1.00 87.38 205 PHE A O 1
ATOM 1668 N N . ILE A 1 206 ? -21.746 12.837 7.658 1.00 87.12 206 ILE A N 1
ATOM 1669 C CA . ILE A 1 206 ? -21.214 13.472 6.449 1.00 87.12 206 ILE A CA 1
ATOM 1670 C C . ILE A 1 206 ? -21.871 12.794 5.251 1.00 87.12 206 ILE A C 1
ATOM 1672 O O . ILE A 1 206 ? -21.567 11.647 4.930 1.00 87.12 206 ILE A O 1
ATOM 1676 N N . LEU A 1 207 ? -22.793 13.508 4.611 1.00 85.88 207 LEU A N 1
ATOM 1677 C CA . LEU A 1 207 ? -23.652 12.963 3.564 1.00 85.88 207 LEU A CA 1
ATOM 1678 C C . LEU A 1 207 ? -23.179 13.384 2.178 1.00 85.88 207 LEU A C 1
ATOM 1680 O O . LEU A 1 207 ? -22.711 14.505 1.967 1.00 85.88 207 LEU A O 1
ATOM 1684 N N . SER A 1 208 ? -23.344 12.475 1.221 1.00 83.44 208 SER A N 1
ATOM 1685 C CA . SER A 1 208 ? -23.280 12.838 -0.193 1.00 83.44 208 SER A CA 1
ATOM 1686 C C . SER A 1 208 ? -24.615 13.467 -0.614 1.00 83.44 208 SER A C 1
ATOM 1688 O O . SER A 1 208 ? -25.650 13.145 -0.026 1.00 83.44 208 SER A O 1
ATOM 1690 N N . PRO A 1 209 ? -24.634 14.354 -1.624 1.00 88.19 209 PRO A N 1
ATOM 1691 C CA . PRO A 1 209 ? -25.882 14.903 -2.149 1.00 88.19 209 PRO A CA 1
ATOM 1692 C C . PRO A 1 209 ? -26.874 13.790 -2.517 1.00 88.19 209 PRO A C 1
ATOM 1694 O O . PRO A 1 209 ? -26.519 12.865 -3.244 1.00 88.19 209 PRO A O 1
ATOM 1697 N N . GLY A 1 210 ? -28.111 13.883 -2.020 1.00 83.81 210 GLY A N 1
ATOM 1698 C CA . GLY A 1 210 ? -29.168 12.894 -2.271 1.00 83.81 210 GLY A CA 1
ATOM 1699 C C . GLY A 1 210 ? -29.236 11.722 -1.282 1.00 83.81 210 GLY A C 1
ATOM 1700 O O . GLY A 1 210 ? -30.103 10.869 -1.443 1.00 83.81 210 GLY A O 1
ATOM 1701 N N . SER A 1 211 ? -28.373 11.674 -0.263 1.00 83.75 211 SER A N 1
ATOM 1702 C CA . SER A 1 211 ? -28.480 10.724 0.855 1.00 83.75 211 SER A CA 1
ATOM 1703 C C . SER A 1 211 ? -29.182 11.366 2.058 1.00 83.75 211 SER A C 1
ATOM 1705 O O . SER A 1 211 ? -28.813 12.472 2.448 1.00 83.75 211 SER A O 1
ATOM 1707 N N . ASP A 1 212 ? -30.146 10.667 2.666 1.00 83.69 212 ASP A N 1
ATOM 1708 C CA . ASP A 1 212 ? -30.829 11.073 3.904 1.00 83.69 212 ASP A CA 1
ATOM 1709 C C . ASP A 1 212 ? -30.847 9.897 4.907 1.00 83.69 212 ASP A C 1
ATOM 1711 O O . ASP A 1 212 ? -31.519 8.902 4.644 1.00 83.69 212 ASP A O 1
ATOM 1715 N N . PRO A 1 213 ? -30.109 9.972 6.033 1.00 80.69 213 PRO A N 1
ATOM 1716 C CA . PRO A 1 213 ? -30.037 8.906 7.032 1.00 80.69 213 PRO A CA 1
ATOM 1717 C C . PRO A 1 213 ? -31.197 8.944 8.040 1.00 80.69 213 PRO A C 1
ATOM 1719 O O . PRO A 1 213 ? -31.209 8.156 8.981 1.00 80.69 213 PRO A O 1
ATOM 1722 N N . THR A 1 214 ? -32.149 9.876 7.908 1.00 83.62 214 THR A N 1
ATOM 1723 C CA . THR A 1 214 ? -33.191 10.106 8.924 1.00 83.62 214 THR A CA 1
ATOM 1724 C C . THR A 1 214 ? -34.082 8.882 9.137 1.00 83.62 214 THR A C 1
ATOM 1726 O O . THR A 1 214 ? -34.492 8.628 10.265 1.00 83.62 214 THR A O 1
ATOM 1729 N N . SER A 1 215 ? -34.351 8.090 8.093 1.00 81.31 215 SER A N 1
ATOM 1730 C CA . SER A 1 215 ? -35.126 6.846 8.216 1.00 81.31 215 SER A CA 1
ATOM 1731 C C . SER A 1 215 ? -34.430 5.779 9.055 1.00 81.31 215 SER A C 1
ATOM 1733 O O . SER A 1 215 ? -35.113 5.006 9.710 1.00 81.31 215 SER A O 1
ATOM 1735 N N . ASP A 1 216 ? -33.097 5.747 9.040 1.00 78.12 216 ASP A N 1
ATOM 1736 C CA . ASP A 1 216 ? -32.304 4.754 9.772 1.00 78.12 216 ASP A CA 1
ATOM 1737 C C . ASP A 1 216 ? -32.093 5.169 11.242 1.00 78.12 216 ASP A C 1
ATOM 1739 O O . ASP A 1 216 ? -31.626 4.376 12.057 1.00 78.12 216 ASP A O 1
ATOM 1743 N N . LEU A 1 217 ? -32.419 6.424 11.577 1.00 77.62 217 LEU A N 1
ATOM 1744 C CA . LEU A 1 217 ? -32.319 7.009 12.918 1.00 77.62 217 LEU A CA 1
ATOM 1745 C C . LEU A 1 217 ? -33.629 6.948 13.723 1.00 77.62 217 LEU A C 1
ATOM 1747 O O . LEU A 1 217 ? -33.583 7.172 14.935 1.00 77.62 217 LEU A O 1
ATOM 1751 N N . MET A 1 218 ? -34.772 6.734 13.059 1.00 66.00 218 MET A N 1
ATOM 1752 C CA . MET A 1 218 ? -36.116 6.695 13.661 1.00 66.00 218 MET A CA 1
ATOM 1753 C C . MET A 1 218 ? -36.539 5.273 14.019 1.00 66.00 218 MET A C 1
ATOM 1755 O O . MET A 1 218 ? -37.140 5.122 15.107 1.00 66.00 218 MET A O 1
#

Radius of gyration: 22.01 Å; chains: 1; bounding box: 58×34×58 Å

Organism: NCBI:txid320908